Protein AF-A0A9P6WM61-F1 (afdb_monomer_lite)

Secondary structure (DSSP, 8-state):
--SS---HHHHHHTT--SEEEEEEETTT--EEEESSSS--HHHHHHH-SS--SSSPPPP--GGGEEEEEEEE-SSHHHHHHHHHHHHHHHHIIIIITHHHHHHTSPB-TTSSB--BTTB-THHHHHHHHHHHHHHHHTT--TT-EEEESSGGGG--GGGS-TT-EEEEPPP--TTTHHHHHHHHHHHHHHHHHHHHHHHHHHHHHHHHHHHHHHHHHHHH--S-HHHHHHHHHHHHHHH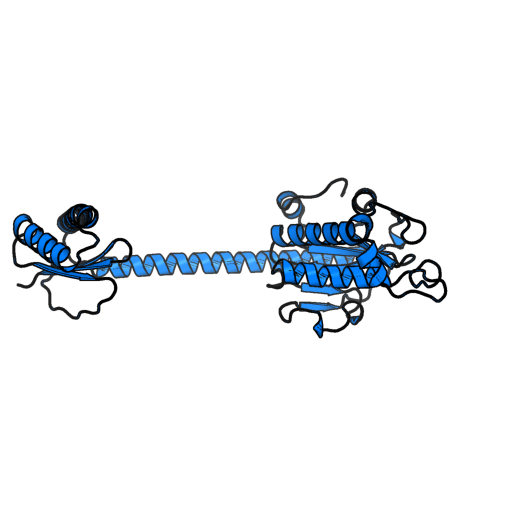HHHTT-HHHHHHHHHHHHHHHH-S-EEEEEESS--------TT-EEEEEETTEEEEEEE--

Organism: NCBI:txid460514

pLDDT: mean 89.59, std 8.78, range [50.09, 98.0]

Foldseek 3Di:
DPPDDDAQVRCVVVLFFLKKWWKAQQQQRAIFIDSDLADDPNRLVLQPPDADPLRHSDDSDRLRIDTFKMKGFLGNVLSVQLSVQLSVLSCCCRPVVVVVNLVPADADPVSHHDDDNNYHNSNLLSSLLSNQVSCVVSVRLAVMEMEGCAPPSNPDPVSHDPSYHYHYQDDDDSVCRVVSVVVVRVVSSVSNVVSVVVVVVVVVVVVVVVVVVVVVLVVQQQADPVVVVVLVVLLVVLCVVPVPPQVVSQVSSQVVCCVPVNAGKGKDKDLDDDDDDDADGNFWHWDDDDSMIITIGGDD

Radius of gyration: 32.15 Å; chains: 1; bounding box: 59×38×89 Å

Sequence (300 aa):
MATKFRNSFWLKTNDFAPQVFLFRNIETGQVIYSQTPHVTKYQINQQFFRPNKENKKPHPRHDIWRPLAIAQFENYQKAIQAYHGLVELRFMRQVSKKEESQSLRKLNDYNRIWCSGQYRPTYTMESTADLSTVIDELNLSDKCKIYWDGLWWRGDSKHWNENIEHIDLERFGRREKFVILDEIREKGLLDFKESNSESDSLQQQQQQQQQQQQQQQQQQQSVSEADQAKIFEITKSLYETMKNKQTDLALALKGKLDEELGGPWHVIVGKSFSSSVSHEKHGFIYFYIDNFAFLFFRTA

InterPro domains:
  IPR001372 Dynein light chain, type 1/2 [PF01221] (220-299)
  IPR001372 Dynein light chain, type 1/2 [SM01375] (211-299)
  IPR024629 Large ribosomal subunit protein mL67 [PF12829] (17-99)
  IPR024629 Large ribosomal subunit protein mL67 [PTHR28184] (11-139)
  IPR037177 Dynein light chain superfamily [G3DSA:3.30.740.10] (204-300)
  IPR037177 Dynein light chain superfamily [SSF54648] (221-299)

Structure (mmCIF, N/CA/C/O backbone):
data_AF-A0A9P6WM61-F1
#
_entry.id   AF-A0A9P6WM61-F1
#
loop_
_atom_site.group_PDB
_atom_site.id
_atom_site.type_symbol
_atom_site.label_atom_id
_atom_site.label_alt_id
_atom_site.label_comp_id
_atom_site.label_asym_id
_atom_site.label_entity_id
_atom_site.label_seq_id
_atom_site.pdbx_PDB_ins_code
_atom_site.Cartn_x
_atom_site.Cartn_y
_atom_site.Cartn_z
_atom_site.occupancy
_atom_site.B_iso_or_equiv
_atom_site.auth_seq_id
_atom_site.auth_comp_id
_atom_site.auth_asym_id
_atom_site.auth_atom_id
_atom_site.pdbx_PDB_model_num
ATOM 1 N N . MET A 1 1 ? -10.899 8.351 -16.387 1.00 50.09 1 MET A N 1
ATOM 2 C CA . MET A 1 1 ? -11.397 8.977 -15.139 1.00 50.09 1 MET A CA 1
ATOM 3 C C . MET A 1 1 ? -10.317 9.425 -14.139 1.00 50.09 1 MET A C 1
ATOM 5 O O . MET A 1 1 ? -10.631 10.297 -13.342 1.00 50.09 1 MET A O 1
ATOM 9 N N . ALA A 1 2 ? -9.056 8.965 -14.145 1.00 58.41 2 ALA A N 1
ATOM 10 C CA . ALA A 1 2 ? -8.036 9.504 -13.220 1.00 58.41 2 ALA A CA 1
ATOM 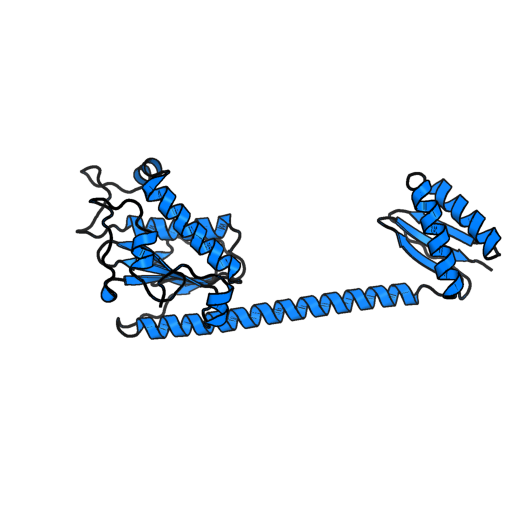11 C C . ALA A 1 2 ? -7.208 10.648 -13.850 1.00 58.41 2 ALA A C 1
ATOM 13 O O . ALA A 1 2 ? -6.150 10.417 -14.436 1.00 58.41 2 ALA A O 1
ATOM 14 N N . THR A 1 3 ? -7.727 11.878 -13.762 1.00 78.12 3 THR A N 1
ATOM 15 C CA . THR A 1 3 ? -7.057 13.128 -14.190 1.00 78.12 3 THR A CA 1
ATOM 16 C C . THR A 1 3 ? -6.304 13.830 -13.059 1.00 78.12 3 THR A C 1
ATOM 18 O O . THR A 1 3 ? -5.546 14.757 -13.320 1.00 78.12 3 THR A O 1
ATOM 21 N N . LYS A 1 4 ? -6.523 13.395 -11.814 1.00 88.38 4 LYS A N 1
ATOM 22 C CA . LYS A 1 4 ? -5.920 13.929 -10.593 1.00 88.38 4 LYS A CA 1
ATOM 23 C C . LYS A 1 4 ? -5.815 12.841 -9.525 1.00 88.38 4 LYS A C 1
ATOM 25 O O . LYS A 1 4 ? -6.499 11.818 -9.625 1.00 88.38 4 LYS A O 1
ATOM 30 N N . PHE A 1 5 ? -4.996 13.097 -8.510 1.00 92.62 5 PHE A N 1
ATOM 31 C CA . PHE A 1 5 ? -4.966 12.328 -7.268 1.00 92.62 5 PHE A CA 1
ATOM 32 C C . PHE A 1 5 ? -6.354 12.267 -6.601 1.00 92.62 5 PHE A C 1
ATOM 34 O O . PHE A 1 5 ? -7.130 13.228 -6.676 1.00 92.62 5 PHE A O 1
ATOM 41 N N . ARG A 1 6 ? -6.680 11.131 -5.974 1.00 92.69 6 ARG A N 1
ATOM 42 C CA . ARG A 1 6 ? -7.977 10.874 -5.334 1.00 92.69 6 ARG A CA 1
ATOM 43 C C . ARG A 1 6 ? -7.811 10.740 -3.823 1.00 92.69 6 ARG A C 1
ATOM 45 O O . ARG A 1 6 ? -6.958 9.994 -3.357 1.00 92.69 6 ARG A O 1
ATOM 52 N N . ASN A 1 7 ? -8.634 11.468 -3.071 1.00 94.62 7 ASN A N 1
ATOM 53 C CA . ASN A 1 7 ? -8.680 11.354 -1.615 1.00 94.62 7 ASN A CA 1
ATOM 54 C C . ASN A 1 7 ? -9.527 10.142 -1.181 1.00 94.62 7 ASN A C 1
ATOM 56 O O . ASN A 1 7 ? -10.222 9.529 -1.995 1.00 94.62 7 ASN A O 1
ATOM 60 N N . SER A 1 8 ? -9.483 9.820 0.114 1.00 95.00 8 SER A N 1
ATOM 61 C CA . SER A 1 8 ? -10.205 8.682 0.703 1.00 95.00 8 SER A CA 1
ATOM 62 C C . SER A 1 8 ? -11.711 8.782 0.476 1.00 95.00 8 SER A C 1
ATOM 64 O O . SER A 1 8 ? -12.344 7.810 0.072 1.00 95.00 8 SER A O 1
ATOM 66 N N . PHE A 1 9 ? -12.271 9.979 0.660 1.00 94.94 9 PHE A N 1
ATOM 67 C CA . PHE A 1 9 ? -13.691 10.243 0.452 1.00 94.94 9 PHE A CA 1
ATOM 68 C C . PHE A 1 9 ? -14.138 9.931 -0.981 1.00 94.94 9 PHE A C 1
ATOM 70 O O . PHE A 1 9 ? -15.149 9.262 -1.188 1.00 94.94 9 PHE A O 1
ATOM 77 N N . TRP A 1 10 ? -13.371 10.373 -1.981 1.00 94.94 10 TRP A N 1
ATOM 78 C CA . TRP A 1 10 ? -13.694 10.127 -3.382 1.00 94.94 10 TRP A CA 1
ATOM 79 C C . TRP A 1 10 ? -13.625 8.637 -3.716 1.00 94.94 10 TRP A C 1
ATOM 81 O O . TRP A 1 10 ? -14.516 8.144 -4.400 1.00 94.94 10 TRP A O 1
ATOM 91 N N . LEU A 1 11 ? -12.611 7.918 -3.220 1.00 94.44 11 LEU A N 1
ATOM 92 C CA . LEU A 1 11 ? -12.489 6.470 -3.434 1.00 94.44 11 LEU A CA 1
ATOM 93 C C . LEU A 1 11 ? -13.694 5.721 -2.859 1.00 94.44 11 LEU A C 1
ATOM 95 O O . LEU A 1 11 ? -14.313 4.940 -3.575 1.00 94.44 11 LEU A O 1
ATOM 99 N N . LYS A 1 12 ? -14.088 6.059 -1.625 1.00 93.81 12 LYS A N 1
ATOM 100 C CA . LYS A 1 12 ? -15.264 5.486 -0.961 1.00 93.81 12 LYS A CA 1
ATOM 101 C C . LYS A 1 12 ? -16.569 5.798 -1.700 1.00 93.81 12 LYS A C 1
ATOM 103 O O . LYS A 1 12 ? -17.418 4.932 -1.824 1.00 93.81 12 LYS A O 1
ATOM 108 N N . THR A 1 13 ? -16.723 7.022 -2.206 1.00 95.12 13 THR A N 1
ATOM 109 C CA . THR A 1 13 ? -17.941 7.454 -2.923 1.00 95.12 13 THR A CA 1
ATOM 110 C C . THR A 1 13 ? -18.097 6.773 -4.287 1.00 95.12 13 THR A C 1
ATOM 112 O O . THR A 1 13 ? -19.202 6.695 -4.806 1.00 95.12 13 THR A O 1
ATOM 115 N N . ASN A 1 14 ? -16.996 6.321 -4.894 1.00 94.31 14 ASN A N 1
ATOM 116 C CA . ASN A 1 14 ? -16.994 5.694 -6.220 1.00 94.31 14 ASN A CA 1
ATOM 117 C C . ASN A 1 14 ? -16.796 4.169 -6.142 1.00 94.31 14 ASN A C 1
ATOM 119 O O . ASN A 1 14 ? -16.320 3.583 -7.110 1.00 94.31 14 ASN A O 1
ATOM 123 N N . ASP A 1 15 ? -17.098 3.547 -4.996 1.00 93.56 15 ASP A N 1
ATOM 124 C CA . ASP A 1 15 ? -17.034 2.093 -4.796 1.00 93.56 15 ASP A CA 1
ATOM 125 C C . ASP A 1 15 ? -15.686 1.458 -5.189 1.00 93.56 15 ASP A C 1
ATOM 127 O O . ASP A 1 15 ? -15.618 0.355 -5.738 1.00 93.56 15 ASP A O 1
ATOM 131 N N . PHE A 1 16 ? -14.577 2.145 -4.909 1.00 95.00 16 PHE A N 1
ATOM 132 C CA . PHE A 1 16 ? -13.253 1.527 -4.964 1.00 95.00 16 PHE A CA 1
ATOM 133 C C . PHE A 1 16 ? -12.923 0.911 -3.614 1.00 95.00 16 PHE A C 1
ATOM 135 O O . PHE A 1 16 ? -13.179 1.535 -2.599 1.00 95.00 16 PHE A O 1
ATOM 142 N N . ALA A 1 17 ? -12.307 -0.269 -3.590 1.00 96.00 17 ALA A N 1
ATOM 143 C CA . ALA A 1 17 ? -11.768 -0.847 -2.362 1.00 96.00 17 ALA A CA 1
ATOM 144 C C . ALA A 1 17 ? -10.517 -0.079 -1.872 1.00 96.00 17 ALA A C 1
ATOM 146 O O . ALA A 1 17 ? -9.864 0.601 -2.676 1.00 96.00 17 ALA A O 1
ATOM 147 N N . PRO A 1 18 ? -10.137 -0.189 -0.581 1.00 96.38 18 PRO A N 1
ATOM 148 C CA . PRO A 1 18 ? -8.887 0.357 -0.038 1.00 96.38 18 PRO A CA 1
ATOM 149 C C . PRO A 1 18 ? -7.656 -0.404 -0.572 1.00 96.38 18 PRO A C 1
ATOM 151 O O . PRO A 1 18 ? -6.995 -1.158 0.138 1.00 96.38 18 PRO A O 1
ATOM 154 N N . GLN A 1 19 ? -7.354 -0.216 -1.857 1.00 96.50 19 GLN A N 1
ATOM 155 C CA . GLN A 1 19 ? -6.331 -0.952 -2.596 1.00 96.50 19 GLN A CA 1
ATOM 156 C C . GLN A 1 19 ? -5.360 -0.013 -3.322 1.00 96.50 19 GLN A C 1
ATOM 158 O O . GLN A 1 19 ? -5.715 1.090 -3.750 1.00 96.50 19 GLN A O 1
ATOM 163 N N . VAL A 1 20 ? -4.129 -0.485 -3.512 1.00 97.44 20 VAL A N 1
ATOM 164 C CA . VAL A 1 20 ? -3.108 0.141 -4.355 1.00 97.44 20 VAL A CA 1
ATOM 165 C C . VAL A 1 20 ? -2.681 -0.846 -5.434 1.00 97.44 20 VAL A C 1
ATOM 167 O O . VAL A 1 20 ? -2.304 -1.983 -5.158 1.00 97.44 20 VAL A O 1
ATOM 170 N N . PHE A 1 21 ? -2.719 -0.393 -6.682 1.00 97.31 21 PHE A N 1
ATOM 171 C CA . PHE A 1 21 ? -2.388 -1.192 -7.854 1.00 97.31 21 PHE A CA 1
ATOM 172 C C . PHE A 1 21 ? -0.957 -0.903 -8.305 1.00 97.31 21 PHE A C 1
ATOM 174 O O . PHE A 1 21 ? -0.586 0.251 -8.540 1.00 97.31 21 PHE A O 1
ATOM 181 N N . LEU A 1 22 ? -0.170 -1.957 -8.495 1.00 97.88 22 LEU A N 1
ATOM 182 C CA . LEU A 1 22 ? 1.144 -1.911 -9.120 1.00 97.88 22 LEU A CA 1
ATOM 183 C C . LEU A 1 22 ? 0.999 -2.471 -10.533 1.00 97.88 22 LEU A C 1
ATOM 185 O O . LEU A 1 22 ? 0.619 -3.625 -10.710 1.00 97.88 22 LEU A O 1
ATOM 189 N N . PHE A 1 23 ? 1.317 -1.678 -11.553 1.00 96.88 23 PHE A N 1
ATOM 190 C CA . PHE A 1 23 ? 1.300 -2.124 -12.945 1.00 96.88 23 PHE A CA 1
ATOM 191 C C . PHE A 1 23 ? 2.716 -2.192 -13.502 1.00 96.88 23 PHE A C 1
ATOM 193 O O . PHE A 1 23 ? 3.423 -1.188 -13.513 1.00 96.88 23 PHE A O 1
ATOM 200 N N . ARG A 1 24 ? 3.116 -3.349 -14.024 1.00 96.31 24 ARG A N 1
ATOM 201 C CA . ARG A 1 24 ? 4.377 -3.524 -14.749 1.00 96.31 24 ARG A CA 1
ATOM 202 C C . ARG A 1 24 ? 4.203 -3.266 -16.239 1.00 96.31 24 ARG A C 1
ATOM 204 O O . ARG A 1 24 ? 3.205 -3.655 -16.849 1.00 96.31 24 ARG A O 1
ATOM 211 N N . ASN A 1 25 ? 5.207 -2.636 -16.823 1.00 96.62 25 ASN A N 1
ATOM 212 C CA . ASN A 1 25 ? 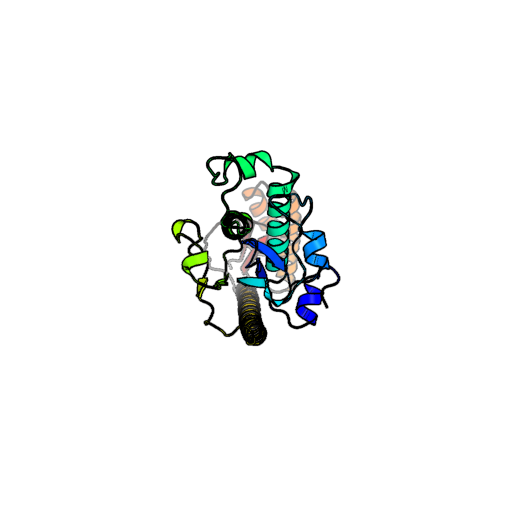5.375 -2.488 -18.253 1.00 96.62 25 ASN A CA 1
ATOM 213 C C . ASN A 1 25 ? 6.087 -3.734 -18.787 1.00 96.62 25 ASN A C 1
ATOM 215 O O . ASN A 1 25 ? 7.224 -4.012 -18.408 1.00 96.62 25 ASN A O 1
ATOM 219 N N . ILE A 1 26 ? 5.429 -4.486 -19.663 1.00 94.06 26 ILE A N 1
ATOM 220 C CA . ILE A 1 26 ? 5.971 -5.749 -20.180 1.00 94.06 26 ILE A CA 1
ATOM 221 C C . ILE A 1 26 ? 7.143 -5.554 -21.154 1.00 94.06 26 ILE A C 1
ATOM 223 O O . ILE A 1 26 ? 7.921 -6.482 -21.338 1.00 94.06 26 ILE A O 1
ATOM 227 N N . GLU A 1 27 ? 7.289 -4.374 -21.764 1.00 95.25 27 GLU A N 1
ATOM 228 C CA . GLU A 1 27 ? 8.371 -4.080 -22.714 1.00 95.25 27 GLU A CA 1
ATOM 229 C C . GLU A 1 27 ? 9.634 -3.587 -21.998 1.00 95.25 27 GLU A C 1
ATOM 231 O O . GLU A 1 27 ? 10.743 -4.002 -22.330 1.00 95.25 27 GLU A O 1
ATOM 236 N N . THR A 1 28 ? 9.479 -2.705 -21.005 1.00 95.75 28 THR A N 1
ATOM 237 C CA . THR A 1 28 ? 10.609 -2.041 -20.331 1.00 95.75 28 THR A CA 1
ATOM 238 C C . THR A 1 28 ? 10.903 -2.575 -18.930 1.00 95.75 28 THR A C 1
ATOM 240 O O . THR A 1 28 ? 11.981 -2.316 -18.397 1.00 95.75 28 THR A O 1
ATOM 243 N N . GLY A 1 29 ? 9.975 -3.307 -18.309 1.00 95.94 29 GLY A N 1
ATOM 244 C CA . GLY A 1 29 ? 10.074 -3.777 -16.919 1.00 95.94 29 GLY A CA 1
ATOM 245 C C . GLY A 1 29 ? 9.785 -2.704 -15.864 1.00 95.94 29 GLY A C 1
ATOM 246 O O . GLY A 1 29 ? 9.835 -2.981 -14.667 1.00 95.94 29 GLY A O 1
ATOM 247 N N . GLN A 1 30 ? 9.470 -1.475 -16.285 1.00 96.81 30 GLN A N 1
ATOM 248 C CA . GLN A 1 30 ? 9.132 -0.369 -15.389 1.00 96.81 30 GLN A CA 1
ATOM 249 C C . GLN A 1 30 ? 7.800 -0.615 -14.687 1.00 96.81 30 GLN A C 1
ATOM 251 O O . GLN A 1 30 ? 6.850 -1.074 -15.311 1.00 96.81 30 GLN A O 1
ATOM 256 N N . VAL A 1 31 ? 7.689 -0.229 -13.420 1.00 97.56 31 VAL A N 1
ATOM 257 C CA . VAL A 1 31 ? 6.422 -0.305 -12.677 1.00 97.56 31 VAL A CA 1
ATOM 258 C C . VAL A 1 31 ? 5.796 1.083 -12.568 1.00 97.56 31 VAL A C 1
ATOM 260 O O . VAL A 1 31 ? 6.521 2.079 -12.599 1.00 97.56 31 VAL A O 1
ATOM 263 N N . ILE A 1 32 ? 4.477 1.169 -12.433 1.00 97.12 32 ILE A N 1
ATOM 264 C CA . ILE A 1 32 ? 3.735 2.378 -12.076 1.00 97.12 32 ILE A CA 1
ATOM 265 C C . ILE A 1 32 ? 2.720 2.064 -10.974 1.00 97.12 32 ILE A C 1
ATOM 267 O O . ILE A 1 32 ? 2.108 0.998 -10.973 1.00 97.12 32 ILE A O 1
ATOM 271 N N . TYR A 1 33 ? 2.544 3.004 -10.052 1.00 97.69 33 TYR A N 1
ATOM 272 C CA . TYR A 1 33 ? 1.612 2.899 -8.932 1.00 97.69 33 TYR A CA 1
ATOM 273 C C . TYR A 1 33 ? 0.291 3.589 -9.272 1.00 97.69 33 TYR A C 1
ATOM 275 O O . TYR A 1 33 ? 0.276 4.633 -9.926 1.00 97.69 33 TYR A O 1
ATOM 283 N N . SER A 1 34 ? -0.842 3.045 -8.850 1.00 95.81 34 SER A N 1
ATOM 284 C CA . SER A 1 34 ? -2.152 3.619 -9.151 1.00 95.81 34 SER A CA 1
ATOM 285 C C . SER A 1 34 ? -3.145 3.361 -8.025 1.00 95.81 34 SER A C 1
ATOM 287 O O . SER A 1 34 ? -3.147 2.297 -7.424 1.00 95.81 34 SER A O 1
ATOM 289 N N . GLN A 1 35 ? -4.032 4.326 -7.782 1.00 94.94 35 GLN A N 1
ATOM 290 C CA . GLN A 1 35 ? -5.177 4.180 -6.870 1.00 94.94 35 GLN A CA 1
ATOM 291 C C . GLN A 1 35 ? -6.396 3.533 -7.557 1.00 94.94 35 GLN A C 1
ATOM 293 O O . GLN A 1 35 ? -7.412 3.283 -6.926 1.00 94.94 35 GLN A O 1
ATOM 298 N N . THR A 1 36 ? -6.337 3.334 -8.876 1.00 92.94 36 THR A N 1
ATOM 299 C CA . THR A 1 36 ? -7.451 2.831 -9.698 1.00 92.94 36 THR A CA 1
ATOM 300 C C . THR A 1 36 ? -6.968 1.689 -10.596 1.00 92.94 36 THR A C 1
ATOM 302 O O . THR A 1 36 ? -5.783 1.674 -10.945 1.00 92.94 36 THR A O 1
ATOM 305 N N . PRO A 1 37 ? -7.849 0.800 -11.088 1.00 92.62 37 PRO A N 1
ATOM 306 C CA . PRO A 1 37 ? -7.452 -0.360 -11.901 1.00 92.62 37 PRO A CA 1
ATOM 307 C C . PRO A 1 37 ? -6.951 -0.012 -13.321 1.00 92.62 37 PRO A C 1
ATOM 309 O O . PRO A 1 37 ? -6.792 -0.883 -14.176 1.00 92.62 37 PRO A O 1
ATOM 312 N N . HIS A 1 38 ? -6.678 1.265 -13.596 1.00 90.56 38 HIS A N 1
ATOM 313 C CA . HIS A 1 38 ? -6.243 1.773 -14.890 1.00 90.56 38 HIS A CA 1
ATOM 314 C C . HIS A 1 38 ? -4.974 2.609 -14.749 1.00 90.56 38 HIS A C 1
ATOM 316 O O . HIS A 1 38 ? -4.815 3.357 -13.784 1.00 90.56 38 HIS A O 1
ATOM 322 N N . VAL A 1 39 ? -4.118 2.537 -15.769 1.00 92.50 39 VAL A N 1
ATOM 323 C CA . VAL A 1 39 ? -2.948 3.408 -15.917 1.00 92.50 39 VAL A CA 1
ATOM 324 C C . VAL A 1 39 ? -3.334 4.613 -16.766 1.00 92.50 39 VAL A C 1
ATOM 326 O O . VAL A 1 39 ? -3.836 4.458 -17.880 1.00 92.50 39 VAL A O 1
ATOM 329 N N . THR A 1 40 ? -3.089 5.825 -16.269 1.00 92.69 40 THR A N 1
ATOM 330 C CA . THR A 1 40 ? -3.370 7.064 -17.006 1.00 92.69 40 THR A CA 1
ATOM 331 C C . THR A 1 40 ? -2.110 7.855 -17.335 1.00 92.69 40 THR A C 1
ATOM 333 O O . THR A 1 40 ? -1.083 7.780 -16.660 1.00 92.69 40 THR A O 1
ATOM 336 N N . LYS A 1 41 ? -2.198 8.696 -18.375 1.00 93.31 41 LYS A N 1
ATOM 337 C CA . LYS A 1 41 ? -1.118 9.626 -18.748 1.00 93.31 41 LYS A CA 1
ATOM 338 C C . LYS A 1 41 ? -0.754 10.578 -17.602 1.00 93.31 41 LYS A C 1
ATOM 340 O O . LYS A 1 41 ? 0.414 10.927 -17.457 1.00 93.31 41 LYS A O 1
ATOM 345 N N . TYR A 1 42 ? -1.736 10.968 -16.784 1.00 93.19 42 TYR A N 1
ATOM 346 C CA . TYR A 1 42 ? -1.509 11.781 -15.589 1.00 93.19 42 TYR A CA 1
ATOM 347 C C . TYR A 1 42 ? -0.538 11.086 -14.628 1.00 93.19 42 TYR A C 1
ATOM 349 O O . TYR A 1 42 ? 0.478 11.673 -14.270 1.00 93.19 42 TYR A O 1
ATOM 357 N N . GLN A 1 43 ? -0.777 9.816 -14.296 1.00 93.88 43 GLN A N 1
ATOM 358 C CA . GLN A 1 43 ? 0.085 9.054 -13.386 1.00 93.88 43 GLN A CA 1
ATOM 359 C C . GLN A 1 43 ? 1.505 8.905 -13.933 1.00 93.88 43 GLN A C 1
ATOM 361 O O . GLN A 1 43 ? 2.470 9.115 -13.203 1.00 93.88 43 GLN A O 1
ATOM 366 N N . ILE A 1 44 ? 1.640 8.625 -15.236 1.00 94.50 44 ILE A N 1
ATOM 367 C CA . ILE A 1 44 ? 2.953 8.542 -15.892 1.00 94.50 44 ILE A CA 1
ATOM 368 C C . ILE A 1 44 ? 3.693 9.879 -15.772 1.00 94.50 44 ILE A C 1
ATOM 370 O O . ILE A 1 44 ? 4.883 9.912 -15.472 1.00 94.50 44 ILE A O 1
ATOM 374 N N . ASN A 1 45 ? 3.004 11.000 -15.978 1.00 93.94 45 ASN A N 1
ATOM 375 C CA . ASN A 1 45 ? 3.619 12.316 -15.834 1.00 93.94 45 ASN A CA 1
ATOM 376 C C . ASN A 1 45 ? 4.027 12.626 -14.386 1.00 93.94 45 ASN A C 1
ATOM 378 O O . ASN A 1 45 ? 5.016 13.321 -14.197 1.00 93.94 45 ASN A O 1
ATOM 382 N N . GLN A 1 46 ? 3.283 12.132 -13.395 1.00 93.62 46 GLN A N 1
ATOM 383 C CA . GLN A 1 46 ? 3.545 12.396 -11.977 1.00 93.62 46 GLN A CA 1
ATOM 384 C C . GLN A 1 46 ? 4.653 11.520 -11.381 1.00 93.62 46 GLN A C 1
ATOM 386 O O . GLN A 1 46 ? 5.295 11.943 -10.433 1.00 93.62 46 GLN A O 1
ATOM 391 N N . GLN A 1 47 ? 4.879 10.311 -11.904 1.00 95.31 47 GLN A N 1
ATOM 392 C CA . GLN A 1 47 ? 5.813 9.343 -11.305 1.00 95.31 47 GLN A CA 1
ATOM 393 C C . GLN A 1 47 ? 7.152 9.216 -12.039 1.00 95.31 47 GLN A C 1
ATOM 395 O O . GLN A 1 47 ? 8.127 8.721 -11.475 1.00 95.31 47 GLN A O 1
ATOM 400 N N . PHE A 1 48 ? 7.229 9.626 -13.305 1.00 95.06 48 PHE A N 1
ATOM 401 C CA . PHE A 1 48 ? 8.478 9.605 -14.071 1.00 95.06 48 PHE A CA 1
ATOM 402 C C . PHE A 1 48 ? 9.120 10.993 -14.044 1.00 95.06 48 PHE A C 1
ATOM 404 O O . PHE A 1 48 ? 9.061 11.732 -15.027 1.00 95.06 48 PHE A O 1
ATOM 411 N N . PHE A 1 49 ? 9.716 11.331 -12.895 1.00 93.00 49 PHE A N 1
ATOM 412 C CA . PHE A 1 49 ? 10.247 12.661 -12.580 1.00 93.00 49 PHE A CA 1
ATOM 413 C C . PHE A 1 49 ? 11.432 13.058 -13.463 1.00 93.00 49 PHE A C 1
ATOM 415 O O . PHE A 1 49 ? 11.491 14.179 -13.964 1.00 93.00 49 PHE A O 1
ATOM 422 N N . ARG A 1 50 ? 12.385 12.138 -13.666 1.00 94.19 50 ARG A N 1
ATOM 423 C CA . ARG A 1 50 ? 13.629 12.406 -14.404 1.00 94.19 50 ARG A CA 1
ATOM 424 C C . ARG A 1 50 ? 13.941 11.281 -15.399 1.00 94.19 50 ARG A C 1
ATOM 426 O O . ARG A 1 50 ? 14.850 10.483 -15.157 1.00 94.19 50 ARG A O 1
ATOM 433 N N . PRO A 1 51 ? 13.185 11.178 -16.509 1.00 94.50 51 PRO A N 1
ATOM 434 C CA . PRO A 1 51 ? 13.416 10.143 -17.506 1.00 94.50 51 PRO A CA 1
ATOM 435 C C . PRO A 1 51 ? 14.771 10.338 -18.194 1.00 94.50 51 PRO A C 1
ATOM 437 O O . PRO A 1 51 ? 15.211 11.460 -18.443 1.00 94.50 51 PRO A O 1
ATOM 440 N N . ASN A 1 52 ? 15.437 9.235 -18.518 1.00 93.75 52 ASN A N 1
ATOM 441 C CA . ASN A 1 52 ? 16.722 9.231 -19.216 1.00 93.75 52 ASN A CA 1
ATOM 442 C C . ASN A 1 52 ? 16.763 8.097 -20.258 1.00 93.75 52 ASN A C 1
ATOM 444 O O . ASN A 1 52 ? 15.749 7.452 -20.523 1.00 93.75 52 ASN A O 1
ATOM 448 N N . LYS A 1 53 ? 17.919 7.855 -20.890 1.00 90.44 53 LYS A N 1
ATOM 449 C CA . LYS A 1 53 ? 18.045 6.812 -21.925 1.00 90.44 53 LYS A CA 1
ATOM 450 C C . LYS A 1 53 ? 17.784 5.394 -21.398 1.00 90.44 53 LYS A C 1
ATOM 452 O O . LYS A 1 53 ? 17.293 4.564 -22.161 1.00 90.44 53 LYS A O 1
ATOM 457 N N . GLU A 1 54 ? 18.109 5.121 -20.136 1.00 91.00 54 GLU A N 1
ATOM 458 C CA . GLU A 1 54 ? 17.926 3.811 -19.500 1.00 91.00 54 GLU A CA 1
ATOM 459 C C . GLU A 1 54 ? 16.519 3.646 -18.916 1.00 91.00 54 GLU A C 1
ATOM 461 O O . GLU A 1 54 ? 15.898 2.607 -19.119 1.00 91.00 54 GLU A O 1
ATOM 466 N N . ASN A 1 55 ? 16.009 4.694 -18.265 1.00 94.31 55 ASN A N 1
ATOM 467 C CA . ASN A 1 55 ? 14.682 4.803 -17.667 1.00 94.31 55 ASN A CA 1
ATOM 468 C C . ASN A 1 55 ? 13.836 5.802 -18.473 1.00 94.31 55 ASN A C 1
ATOM 470 O O . ASN A 1 55 ? 13.617 6.943 -18.052 1.00 94.31 55 ASN A O 1
ATOM 474 N N . LYS A 1 56 ? 13.422 5.407 -19.680 1.00 94.06 56 LYS A N 1
ATOM 475 C CA . LYS A 1 56 ? 12.649 6.276 -20.582 1.00 94.06 56 LYS A CA 1
ATOM 476 C C . LYS A 1 56 ? 11.251 6.525 -20.028 1.00 94.06 56 LYS A C 1
ATOM 478 O O . LYS A 1 56 ? 10.701 5.694 -19.318 1.00 94.06 56 LYS A O 1
ATOM 483 N N . LYS A 1 57 ? 10.630 7.642 -20.398 1.00 95.62 57 LYS A N 1
ATOM 484 C CA . LYS A 1 57 ? 9.217 7.854 -20.077 1.00 95.62 57 LYS A CA 1
ATOM 485 C C . LYS A 1 57 ? 8.362 6.837 -20.851 1.00 95.62 57 LYS A C 1
ATOM 487 O O . LYS A 1 57 ? 8.454 6.824 -22.081 1.00 95.62 57 LYS A O 1
ATOM 492 N N . PRO A 1 58 ? 7.560 5.994 -20.181 1.00 95.00 58 PRO A N 1
ATOM 493 C CA . PRO A 1 58 ? 6.817 4.943 -20.861 1.00 95.00 58 PRO A CA 1
ATOM 494 C C . PRO A 1 58 ? 5.611 5.491 -21.624 1.00 95.00 58 PRO A C 1
ATOM 496 O O . PRO A 1 58 ? 5.066 6.553 -21.309 1.00 95.00 58 PRO A O 1
ATOM 499 N N . HIS A 1 59 ? 5.159 4.720 -22.611 1.00 93.00 59 HIS A N 1
ATOM 500 C CA . HIS A 1 59 ? 3.956 5.039 -23.366 1.00 93.00 59 HIS A CA 1
ATOM 501 C C . HIS A 1 59 ? 2.686 4.724 -22.541 1.00 93.00 59 HIS A C 1
ATOM 503 O O . HIS A 1 59 ? 2.631 3.697 -21.860 1.00 93.00 59 HIS A O 1
ATOM 509 N N . PRO A 1 60 ? 1.611 5.531 -22.625 1.00 91.19 60 PRO A N 1
ATOM 510 C CA . PRO A 1 60 ? 0.328 5.257 -21.957 1.00 91.19 60 PRO A CA 1
ATOM 511 C C . PRO A 1 60 ? -0.495 4.124 -22.605 1.00 91.19 60 PRO A C 1
ATOM 513 O O . PRO A 1 60 ? -1.705 4.049 -22.419 1.00 91.19 60 PRO A O 1
ATOM 516 N N . ARG A 1 61 ? 0.128 3.273 -23.424 1.00 91.19 61 ARG A N 1
ATOM 517 C CA . ARG A 1 61 ? -0.554 2.227 -24.195 1.00 91.19 61 ARG A CA 1
ATOM 518 C C . ARG A 1 61 ? -1.086 1.148 -23.253 1.00 91.19 61 ARG A C 1
ATOM 520 O O . ARG A 1 61 ? -0.332 0.650 -22.436 1.00 91.19 61 ARG A O 1
ATOM 527 N N . HIS A 1 62 ? -2.367 0.803 -23.327 1.00 87.44 62 HIS A N 1
ATOM 528 C CA . HIS A 1 62 ? -2.996 -0.068 -22.324 1.00 87.44 62 HIS A CA 1
ATOM 529 C C . HIS A 1 62 ? -2.507 -1.525 -22.385 1.00 87.44 62 HIS A C 1
ATOM 531 O O . HIS A 1 62 ? -2.478 -2.204 -21.363 1.00 87.44 62 HIS A O 1
ATOM 537 N N . ASP A 1 63 ? -2.112 -1.996 -23.568 1.00 89.50 63 ASP A N 1
ATOM 538 C CA . ASP A 1 63 ? -1.734 -3.380 -23.860 1.00 89.50 63 ASP A CA 1
ATOM 539 C C . ASP A 1 63 ? -0.392 -3.791 -23.240 1.00 89.50 63 ASP A C 1
ATOM 541 O O . ASP A 1 63 ? -0.191 -4.963 -22.914 1.00 89.50 63 ASP A O 1
ATOM 545 N N . ILE A 1 64 ? 0.500 -2.820 -23.028 1.00 92.81 64 ILE A N 1
ATOM 546 C CA . ILE A 1 64 ? 1.826 -3.041 -22.439 1.00 92.81 64 ILE A CA 1
ATOM 547 C C . ILE A 1 64 ? 1.816 -3.002 -20.904 1.00 92.81 64 ILE A C 1
ATOM 549 O O . ILE A 1 64 ? 2.801 -3.389 -20.277 1.00 92.81 64 ILE A O 1
ATOM 553 N N . TRP A 1 65 ? 0.717 -2.557 -20.284 1.00 94.00 65 TRP A N 1
ATOM 554 C CA . TRP A 1 65 ? 0.584 -2.477 -18.828 1.00 94.00 65 TRP A CA 1
ATOM 555 C C . TRP A 1 65 ? -0.194 -3.670 -18.277 1.00 94.00 65 TRP A C 1
ATOM 557 O O . TRP A 1 65 ? -1.400 -3.815 -18.500 1.00 94.00 65 TRP A O 1
ATOM 567 N N . ARG A 1 66 ? 0.471 -4.494 -17.470 1.00 92.94 66 ARG A N 1
ATOM 568 C CA . ARG A 1 66 ? -0.136 -5.622 -16.749 1.00 92.94 66 ARG A CA 1
ATOM 569 C C . ARG A 1 66 ? -0.098 -5.389 -15.243 1.00 92.94 66 ARG A C 1
ATOM 571 O O . ARG A 1 66 ? 0.814 -4.703 -14.789 1.00 92.94 66 ARG A O 1
ATOM 578 N N . PRO A 1 67 ? -1.086 -5.880 -14.476 1.00 94.38 67 PRO A N 1
ATOM 579 C CA . PRO A 1 67 ? -0.977 -5.827 -13.026 1.00 94.38 67 PRO A CA 1
ATOM 580 C C . PRO A 1 67 ? 0.234 -6.676 -12.621 1.00 94.38 67 PRO A C 1
ATOM 582 O O . PRO A 1 67 ? 0.483 -7.722 -13.208 1.00 94.38 67 PRO A O 1
ATOM 585 N N . LEU A 1 68 ? 1.047 -6.156 -11.712 1.00 96.12 68 LEU A N 1
ATOM 586 C CA . LEU A 1 68 ? 2.137 -6.872 -11.053 1.00 96.12 68 LEU A CA 1
ATOM 587 C C . LEU A 1 68 ? 1.644 -7.380 -9.703 1.00 96.12 68 LEU A C 1
ATOM 589 O O . LEU A 1 68 ? 1.779 -8.561 -9.400 1.00 96.12 68 LEU A O 1
ATOM 593 N N . ALA A 1 69 ? 1.075 -6.460 -8.924 1.00 97.19 69 ALA A N 1
ATOM 594 C CA . ALA A 1 69 ? 0.531 -6.728 -7.610 1.00 97.19 69 ALA A CA 1
ATOM 595 C C . ALA A 1 69 ? -0.641 -5.786 -7.308 1.00 97.19 69 ALA A C 1
ATOM 597 O O . ALA A 1 69 ? -0.702 -4.666 -7.828 1.00 97.19 69 ALA A O 1
ATOM 598 N N . ILE A 1 70 ? -1.551 -6.228 -6.450 1.00 97.69 70 ILE A N 1
ATOM 599 C CA . ILE A 1 70 ? -2.651 -5.434 -5.904 1.00 97.69 70 ILE A CA 1
ATOM 600 C C . ILE A 1 70 ? -2.564 -5.583 -4.394 1.00 97.69 70 ILE A C 1
ATOM 602 O O . ILE A 1 70 ? -2.812 -6.663 -3.867 1.00 97.69 70 ILE A O 1
ATOM 606 N N . ALA A 1 71 ? -2.165 -4.514 -3.714 1.00 97.50 71 ALA A N 1
ATOM 607 C CA . ALA A 1 71 ? -2.072 -4.491 -2.263 1.00 97.50 71 ALA A CA 1
ATOM 608 C C . ALA A 1 71 ? -3.384 -3.950 -1.693 1.00 97.50 71 ALA A C 1
ATOM 610 O O . ALA A 1 71 ? -3.750 -2.802 -1.953 1.00 97.50 71 ALA A O 1
ATOM 611 N N . GLN A 1 72 ? -4.096 -4.786 -0.951 1.00 97.25 72 GLN A N 1
ATOM 612 C CA . GLN A 1 72 ? -5.306 -4.451 -0.217 1.00 97.25 72 GLN A CA 1
ATOM 613 C C . GLN A 1 72 ? -4.955 -4.165 1.239 1.00 97.25 72 GLN A C 1
ATOM 615 O O . GLN A 1 72 ? -4.204 -4.909 1.870 1.00 97.25 72 GLN A O 1
ATOM 620 N N . PHE A 1 73 ? -5.522 -3.085 1.762 1.00 96.25 73 PHE A N 1
ATOM 621 C CA . PHE A 1 73 ? -5.305 -2.618 3.123 1.00 96.25 73 PHE A CA 1
ATOM 622 C C . PHE A 1 73 ? -6.622 -2.569 3.888 1.00 96.25 73 PHE A C 1
ATOM 624 O O . PHE A 1 73 ? -7.693 -2.474 3.298 1.00 96.25 73 PHE A O 1
ATOM 631 N N . GLU A 1 74 ? -6.527 -2.540 5.212 1.00 92.81 74 GLU A N 1
ATOM 632 C CA . GLU A 1 74 ? -7.683 -2.404 6.100 1.00 92.81 74 GLU A CA 1
ATOM 633 C C . GLU A 1 74 ? -8.475 -1.109 5.852 1.00 92.81 74 GLU A C 1
ATOM 635 O O . GLU A 1 74 ? -9.697 -1.102 5.889 1.00 92.81 74 GLU A O 1
ATOM 640 N N . ASN A 1 75 ? -7.786 0.006 5.587 1.00 93.56 75 ASN A N 1
ATOM 641 C CA . ASN A 1 75 ? -8.390 1.337 5.570 1.00 93.56 75 ASN A CA 1
ATOM 642 C C . ASN A 1 75 ? -7.967 2.154 4.346 1.00 93.56 75 ASN A C 1
ATOM 644 O O . ASN A 1 75 ? -6.823 2.090 3.896 1.00 93.56 75 ASN A O 1
ATOM 648 N N . TYR A 1 76 ? -8.853 3.033 3.860 1.00 95.75 76 TYR A N 1
ATOM 649 C CA . TYR A 1 76 ? -8.532 3.951 2.753 1.00 95.75 76 TYR A CA 1
ATOM 650 C C . TYR A 1 76 ? -7.365 4.881 3.076 1.00 95.75 76 TYR A C 1
ATOM 652 O O . TYR A 1 76 ? -6.579 5.218 2.194 1.00 95.75 76 TYR A O 1
ATOM 660 N N . GLN A 1 77 ? -7.252 5.312 4.333 1.00 95.12 77 GLN A N 1
ATOM 661 C CA . GLN A 1 77 ? -6.151 6.165 4.768 1.00 95.12 77 GLN A CA 1
ATOM 662 C C . GLN A 1 77 ? -4.816 5.419 4.700 1.00 95.12 77 GLN A C 1
ATOM 664 O O . GLN A 1 77 ? -3.869 5.950 4.125 1.00 95.12 77 GLN A O 1
ATOM 669 N N . LYS A 1 78 ? -4.779 4.171 5.185 1.00 95.56 78 LYS A N 1
ATOM 670 C CA . LYS A 1 78 ? -3.626 3.267 5.074 1.00 95.56 78 LYS A CA 1
ATOM 671 C C . LYS A 1 78 ? -3.239 3.030 3.606 1.00 95.56 78 LYS A C 1
ATOM 673 O O . LYS A 1 78 ? -2.080 3.195 3.242 1.00 95.56 78 LYS A O 1
ATOM 678 N N . ALA A 1 79 ? -4.215 2.774 2.730 1.00 96.62 79 ALA A N 1
ATOM 679 C CA . ALA A 1 79 ? -3.973 2.618 1.292 1.00 96.62 79 ALA A CA 1
ATOM 680 C C . ALA A 1 79 ? -3.382 3.885 0.641 1.00 96.62 79 ALA A C 1
ATOM 682 O O . ALA A 1 79 ? -2.472 3.814 -0.186 1.00 96.62 79 ALA A O 1
ATOM 683 N N . ILE A 1 80 ? -3.866 5.069 1.025 1.00 96.81 80 ILE A N 1
ATOM 684 C CA . ILE A 1 80 ? -3.328 6.346 0.536 1.00 96.81 80 ILE A CA 1
ATOM 685 C C . ILE A 1 80 ? -1.907 6.586 1.053 1.00 96.81 80 ILE A C 1
ATOM 687 O O . ILE A 1 80 ? -1.051 7.012 0.277 1.00 96.81 80 ILE A O 1
ATOM 691 N N . GLN A 1 81 ? -1.641 6.293 2.327 1.00 96.81 81 GLN A N 1
ATOM 692 C CA . GLN A 1 81 ? -0.301 6.382 2.910 1.00 96.81 81 GLN A CA 1
ATOM 693 C C . GLN A 1 81 ? 0.678 5.458 2.180 1.00 96.81 81 GLN A C 1
ATOM 695 O O . GLN A 1 81 ? 1.735 5.920 1.755 1.00 96.81 81 GLN A O 1
ATOM 700 N N . ALA A 1 82 ? 0.285 4.207 1.918 1.00 97.56 82 ALA A N 1
ATOM 701 C CA . ALA A 1 82 ? 1.081 3.272 1.130 1.00 97.56 82 ALA A CA 1
ATOM 702 C C . ALA A 1 82 ? 1.375 3.806 -0.280 1.00 97.56 82 ALA A C 1
ATOM 704 O O . ALA A 1 82 ? 2.516 3.781 -0.740 1.00 97.56 82 ALA A O 1
ATOM 705 N N . TYR A 1 83 ? 0.363 4.350 -0.969 1.00 97.62 83 TYR A N 1
ATOM 706 C CA . TYR A 1 83 ? 0.548 4.958 -2.290 1.00 97.62 83 TYR A CA 1
ATOM 707 C C . TYR A 1 83 ? 1.554 6.118 -2.257 1.00 97.62 83 TYR A C 1
ATOM 709 O O . TYR A 1 83 ? 2.412 6.209 -3.137 1.00 97.62 83 TYR A O 1
ATOM 717 N N . HIS A 1 84 ? 1.471 6.995 -1.254 1.00 97.38 84 HIS A N 1
ATOM 718 C CA . HIS A 1 84 ? 2.423 8.093 -1.100 1.00 97.38 84 HIS A CA 1
ATOM 719 C C . HIS A 1 84 ? 3.840 7.586 -0.824 1.00 97.38 84 HIS A C 1
ATOM 721 O O . HIS A 1 84 ? 4.749 8.008 -1.536 1.00 97.38 84 HIS A O 1
ATOM 727 N N . GLY A 1 85 ? 4.012 6.636 0.100 1.00 97.94 85 GLY A N 1
ATOM 728 C CA . GLY A 1 85 ? 5.314 6.032 0.402 1.00 97.94 85 GLY A CA 1
ATOM 729 C C . GLY A 1 85 ? 5.966 5.398 -0.830 1.00 97.94 85 GLY A C 1
ATOM 730 O O . GLY A 1 85 ? 7.134 5.647 -1.121 1.00 97.94 85 GLY A O 1
ATOM 731 N N . LEU A 1 86 ? 5.191 4.675 -1.644 1.00 98.00 86 LEU A N 1
ATOM 732 C CA . LEU A 1 86 ? 5.673 4.090 -2.901 1.00 98.00 86 LEU A CA 1
ATOM 733 C C . LEU A 1 86 ? 6.134 5.155 -3.911 1.00 98.00 86 LEU A C 1
ATOM 735 O O . LEU A 1 86 ? 7.184 5.021 -4.548 1.00 98.00 86 LEU A O 1
ATOM 739 N N . VAL A 1 87 ? 5.350 6.222 -4.093 1.00 97.31 87 VAL A N 1
ATOM 740 C CA . VAL A 1 87 ? 5.709 7.322 -5.004 1.00 97.31 87 VAL A CA 1
ATOM 741 C C . VAL A 1 87 ? 6.936 8.084 -4.496 1.00 97.31 87 VAL A C 1
ATOM 743 O O . VAL A 1 87 ? 7.776 8.487 -5.305 1.00 97.31 87 VAL A O 1
ATOM 746 N N . GLU A 1 88 ? 7.071 8.242 -3.183 1.00 97.25 88 GLU A N 1
ATOM 747 C CA . GLU A 1 88 ? 8.216 8.887 -2.548 1.00 97.25 88 GLU A CA 1
ATOM 748 C C . GLU A 1 88 ? 9.498 8.063 -2.710 1.00 97.25 88 GLU A C 1
ATOM 750 O O . GLU A 1 88 ? 10.503 8.592 -3.186 1.00 97.25 88 GLU A O 1
ATOM 755 N N . LEU A 1 89 ? 9.465 6.753 -2.443 1.00 97.44 89 LEU A N 1
ATOM 756 C CA . LEU A 1 89 ? 10.608 5.862 -2.687 1.00 97.44 89 LEU A CA 1
ATOM 757 C C . LEU A 1 89 ? 11.045 5.894 -4.152 1.00 97.44 89 LEU A C 1
ATOM 759 O O . LEU A 1 89 ? 12.235 5.997 -4.460 1.00 97.44 89 LEU A O 1
ATOM 763 N N . ARG A 1 90 ? 10.090 5.924 -5.087 1.00 97.06 90 ARG A N 1
ATOM 764 C CA . ARG A 1 90 ? 10.401 6.119 -6.508 1.00 97.06 90 ARG A CA 1
ATOM 765 C C . ARG A 1 90 ? 11.107 7.447 -6.768 1.00 97.06 90 ARG A C 1
ATOM 767 O O . ARG A 1 90 ? 12.061 7.477 -7.551 1.00 97.06 90 ARG A O 1
ATOM 774 N N . PHE A 1 91 ? 10.643 8.539 -6.163 1.00 97.19 91 PHE A N 1
ATOM 775 C CA . PHE A 1 91 ? 11.305 9.837 -6.269 1.00 97.19 91 PHE A CA 1
ATOM 776 C C . PHE A 1 91 ? 12.736 9.767 -5.720 1.00 97.19 91 PHE A C 1
ATOM 778 O O . PHE A 1 91 ? 13.667 10.221 -6.390 1.00 97.19 91 PHE A O 1
ATOM 785 N N . MET A 1 92 ? 12.942 9.118 -4.570 1.00 96.88 92 MET A N 1
ATOM 786 C CA . MET A 1 92 ? 14.271 8.904 -3.995 1.00 96.88 92 MET A CA 1
ATOM 787 C C . MET A 1 92 ? 15.186 8.134 -4.953 1.00 96.88 92 MET A C 1
ATOM 789 O O . MET A 1 92 ? 16.282 8.607 -5.249 1.00 96.88 92 MET A O 1
ATOM 793 N N . ARG A 1 93 ? 14.721 7.017 -5.529 1.00 95.56 93 ARG A N 1
ATOM 794 C CA . ARG A 1 93 ? 15.497 6.198 -6.483 1.00 95.56 93 ARG A CA 1
ATOM 795 C C . ARG A 1 93 ? 15.882 6.943 -7.765 1.00 95.56 93 ARG A C 1
ATOM 797 O O . ARG A 1 93 ? 16.902 6.628 -8.377 1.00 95.56 93 ARG A O 1
ATOM 804 N N . GLN A 1 94 ? 15.064 7.899 -8.213 1.00 94.25 94 GLN A N 1
ATOM 805 C CA . GLN A 1 94 ? 15.295 8.633 -9.465 1.00 94.25 94 GLN A CA 1
ATOM 806 C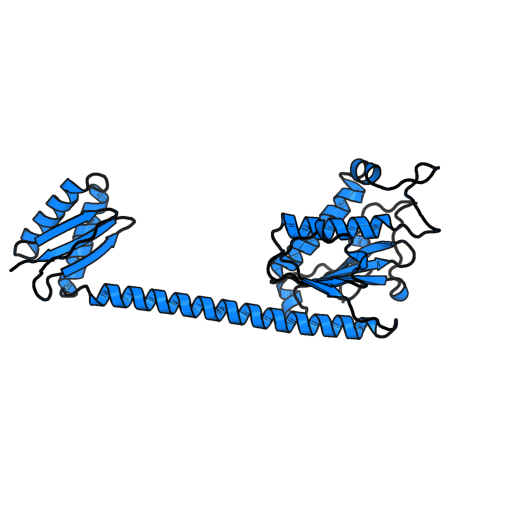 C . GLN A 1 94 ? 16.052 9.953 -9.282 1.00 94.25 94 GLN A C 1
ATOM 808 O O . GLN A 1 94 ? 16.789 10.357 -10.188 1.00 94.25 94 GLN A O 1
ATOM 813 N N . VAL A 1 95 ? 15.834 10.642 -8.160 1.00 95.31 95 VAL A N 1
ATOM 814 C CA . VAL A 1 95 ? 16.253 12.035 -7.963 1.00 95.31 95 VAL A CA 1
ATOM 815 C C . VAL A 1 95 ? 17.175 12.177 -6.759 1.00 95.31 95 VAL A C 1
ATOM 817 O O . VAL A 1 95 ? 18.340 12.504 -6.959 1.00 95.31 95 VAL A O 1
ATOM 820 N N . SER A 1 96 ? 16.678 11.940 -5.542 1.00 96.06 96 SER A N 1
ATOM 821 C CA . SER A 1 96 ? 17.410 12.276 -4.309 1.00 96.06 96 SER A CA 1
ATOM 822 C C . SER A 1 96 ? 18.599 11.343 -4.043 1.00 96.06 96 SER A C 1
ATOM 824 O O . SER A 1 96 ? 19.723 11.808 -3.896 1.00 96.06 96 SER A O 1
ATOM 826 N N . LYS A 1 97 ? 18.370 10.026 -4.055 1.00 96.38 97 LYS A N 1
ATOM 827 C CA . LYS A 1 97 ? 19.343 8.970 -3.722 1.00 96.38 97 LYS A CA 1
ATOM 828 C C . LYS A 1 97 ? 19.670 8.101 -4.936 1.00 96.38 97 LYS A C 1
ATOM 830 O O . LYS A 1 97 ? 19.746 6.874 -4.872 1.00 96.38 97 LYS A O 1
ATOM 835 N N . LYS A 1 98 ? 19.831 8.743 -6.095 1.00 94.31 98 LYS A N 1
ATOM 836 C CA . LYS A 1 98 ? 20.055 8.044 -7.368 1.00 94.31 98 LYS A CA 1
ATOM 837 C C . LYS A 1 98 ? 21.334 7.202 -7.355 1.00 94.31 98 LYS A C 1
ATOM 839 O O . LYS A 1 98 ? 21.335 6.113 -7.918 1.00 94.31 98 LYS A O 1
ATOM 844 N N . GLU A 1 99 ? 22.410 7.715 -6.766 1.00 94.56 99 GLU A N 1
ATOM 845 C CA . GLU A 1 99 ? 23.720 7.049 -6.752 1.00 94.56 99 GLU A CA 1
ATOM 846 C C . GLU A 1 99 ? 23.695 5.780 -5.899 1.00 94.56 99 GLU A C 1
ATOM 848 O O . GLU A 1 99 ? 24.091 4.720 -6.377 1.00 94.56 99 GLU A O 1
ATOM 853 N N . GLU A 1 100 ? 23.110 5.861 -4.703 1.00 96.31 100 GLU A N 1
ATOM 854 C CA . GLU A 1 100 ? 22.844 4.709 -3.833 1.00 96.31 100 GLU A CA 1
ATOM 855 C C . GLU A 1 100 ? 21.940 3.684 -4.532 1.00 96.31 100 GLU A C 1
ATOM 857 O O . GLU A 1 100 ? 22.239 2.495 -4.584 1.00 96.31 100 GLU A O 1
ATOM 862 N N . SER A 1 101 ? 20.864 4.135 -5.183 1.00 94.75 101 SER A N 1
ATOM 863 C CA . SER A 1 101 ? 20.019 3.219 -5.952 1.00 94.75 101 SER A CA 1
ATOM 864 C C . SER A 1 101 ? 20.753 2.586 -7.138 1.00 94.75 101 SER A C 1
ATOM 866 O O . SER A 1 101 ? 20.354 1.508 -7.566 1.00 94.75 101 SER A O 1
ATOM 868 N N . GLN A 1 102 ? 21.763 3.243 -7.712 1.00 93.62 102 GLN A N 1
ATOM 869 C CA . GLN A 1 102 ? 22.527 2.715 -8.840 1.00 93.62 102 GLN A CA 1
ATOM 870 C C . GLN A 1 102 ? 23.565 1.684 -8.390 1.00 93.62 102 GLN A C 1
ATOM 872 O O . GLN A 1 102 ? 23.758 0.703 -9.105 1.00 93.62 102 GLN A O 1
ATOM 877 N N . SER A 1 103 ? 24.197 1.872 -7.227 1.00 95.75 103 SER A N 1
ATOM 878 C CA . SER A 1 103 ? 25.184 0.926 -6.686 1.00 95.75 103 SER A CA 1
ATOM 879 C C . SER A 1 103 ? 24.565 -0.422 -6.309 1.00 95.75 103 SER A C 1
ATOM 881 O O . SER A 1 103 ? 25.224 -1.450 -6.426 1.00 95.75 103 SER A O 1
ATOM 883 N N . LEU A 1 104 ? 23.282 -0.434 -5.935 1.00 95.94 104 LEU A N 1
ATOM 884 C CA . LEU A 1 104 ? 22.525 -1.650 -5.616 1.00 95.94 104 LEU A CA 1
ATOM 885 C C . LEU A 1 104 ? 22.064 -2.440 -6.855 1.00 95.94 104 LEU A C 1
ATOM 887 O O . LEU A 1 104 ? 21.611 -3.579 -6.733 1.00 95.94 104 LEU A O 1
ATOM 891 N N . ARG A 1 105 ? 22.127 -1.857 -8.059 1.00 96.06 105 ARG A N 1
ATOM 892 C CA . ARG A 1 105 ? 21.634 -2.506 -9.283 1.00 96.06 105 ARG A CA 1
ATOM 893 C C . ARG A 1 105 ? 22.668 -3.455 -9.864 1.00 96.06 105 ARG A C 1
ATOM 895 O O . ARG A 1 105 ? 23.846 -3.136 -9.972 1.00 96.06 105 ARG A O 1
ATOM 902 N N . LYS A 1 106 ? 22.186 -4.580 -10.395 1.00 95.44 106 LYS A N 1
ATOM 903 C CA . LYS A 1 106 ? 23.004 -5.458 -11.233 1.00 95.44 106 LYS A CA 1
ATOM 904 C C . LYS A 1 106 ? 23.434 -4.726 -12.507 1.00 95.44 106 LYS A C 1
ATOM 906 O O . LYS A 1 106 ? 22.584 -4.286 -13.291 1.00 95.44 106 LYS A O 1
ATOM 911 N N . LEU A 1 107 ? 24.744 -4.644 -12.721 1.00 95.81 107 LEU A N 1
ATOM 912 C CA . LEU A 1 107 ? 25.342 -4.075 -13.924 1.00 95.81 107 LEU A CA 1
ATOM 913 C C . LEU A 1 107 ? 25.704 -5.168 -14.938 1.00 95.81 107 LEU A C 1
ATOM 915 O O . LEU A 1 107 ? 25.813 -6.347 -14.598 1.00 95.81 107 LEU A O 1
ATOM 919 N N . ASN A 1 108 ? 25.840 -4.772 -16.199 1.00 94.62 108 ASN A N 1
ATOM 920 C CA . ASN A 1 108 ? 26.441 -5.583 -17.254 1.00 94.62 108 ASN A CA 1
ATOM 921 C C . ASN A 1 108 ? 27.932 -5.243 -17.429 1.00 94.62 108 ASN A C 1
ATOM 923 O O . ASN A 1 108 ? 28.443 -4.325 -16.791 1.00 94.62 108 ASN A O 1
ATOM 927 N N . ASP A 1 109 ? 28.593 -5.922 -18.364 1.00 96.44 109 ASP A N 1
ATOM 928 C CA . ASP A 1 109 ? 30.025 -5.746 -18.661 1.00 96.44 109 ASP A CA 1
ATOM 929 C C . ASP A 1 109 ? 30.395 -4.318 -19.108 1.00 96.44 109 ASP A C 1
ATOM 931 O O . ASP A 1 109 ? 31.554 -3.917 -19.063 1.00 96.44 109 ASP A O 1
ATOM 935 N N . TYR A 1 110 ? 29.403 -3.521 -19.517 1.00 93.94 110 TYR A N 1
ATOM 936 C CA . TYR A 1 110 ? 29.566 -2.124 -19.924 1.00 93.94 110 TYR A CA 1
ATOM 937 C C . TYR A 1 110 ? 29.242 -1.121 -18.804 1.00 93.94 110 TYR A C 1
ATOM 939 O O . TYR A 1 110 ? 29.017 0.056 -19.098 1.00 93.94 110 TYR A O 1
ATOM 947 N N . ASN A 1 111 ? 29.155 -1.562 -17.543 1.00 91.88 111 ASN A N 1
ATOM 948 C CA . ASN A 1 111 ? 28.772 -0.746 -16.381 1.00 91.88 111 ASN A CA 1
ATOM 949 C C . ASN A 1 111 ? 27.415 -0.033 -16.531 1.00 91.88 111 ASN A C 1
ATOM 951 O O . ASN A 1 111 ? 27.180 1.032 -15.959 1.00 91.88 111 ASN A O 1
ATOM 955 N N . ARG A 1 112 ? 26.498 -0.613 -17.307 1.00 92.31 112 ARG A N 1
ATOM 956 C CA . ARG A 1 112 ? 25.107 -0.153 -17.426 1.00 92.31 112 ARG A CA 1
ATOM 957 C C . ARG A 1 112 ? 24.204 -1.082 -16.645 1.00 92.31 112 ARG A C 1
ATOM 959 O O . ARG A 1 112 ? 24.555 -2.235 -16.411 1.00 92.31 112 ARG A O 1
ATOM 966 N N . ILE A 1 113 ? 23.009 -0.610 -16.297 1.00 95.00 113 ILE A N 1
ATOM 967 C CA . ILE A 1 113 ? 21.994 -1.476 -15.682 1.00 95.00 113 ILE A CA 1
ATOM 968 C C . ILE A 1 113 ? 21.773 -2.681 -16.609 1.00 95.00 113 ILE A C 1
ATOM 970 O O . ILE A 1 113 ? 21.639 -2.508 -17.827 1.00 95.00 113 ILE A O 1
ATOM 974 N N . TRP A 1 114 ? 21.739 -3.891 -16.054 1.00 96.19 114 TRP A N 1
ATOM 975 C CA . TRP A 1 114 ? 21.491 -5.099 -16.836 1.00 96.19 114 TRP A CA 1
ATOM 976 C C . TRP A 1 114 ? 20.147 -5.004 -17.577 1.00 96.19 114 TRP A C 1
ATOM 978 O O . TRP A 1 114 ? 19.142 -4.541 -17.025 1.00 96.19 114 TRP A O 1
ATOM 988 N N . CYS A 1 115 ? 20.120 -5.414 -18.843 1.00 95.56 115 CYS A N 1
ATOM 989 C CA . CYS A 1 115 ? 18.909 -5.422 -19.658 1.00 95.56 115 CYS A CA 1
ATOM 990 C C . CYS A 1 115 ? 18.912 -6.563 -20.674 1.00 95.56 115 CYS A C 1
ATOM 992 O O . CYS A 1 115 ? 19.968 -7.011 -21.115 1.00 95.56 115 CYS A O 1
ATOM 994 N N . SER A 1 116 ? 17.713 -6.975 -21.084 1.00 95.56 116 SER A N 1
ATOM 995 C CA . SER A 1 116 ? 17.481 -7.839 -22.241 1.00 95.56 116 SER A CA 1
ATOM 996 C C . SER A 1 116 ? 16.642 -7.060 -23.252 1.00 95.56 116 SER A C 1
ATOM 998 O O . SER A 1 116 ? 15.480 -6.738 -23.000 1.00 95.56 116 SER A O 1
ATOM 1000 N N . GLY A 1 117 ? 17.257 -6.636 -24.358 1.00 93.69 117 GLY A N 1
ATOM 1001 C CA . GLY A 1 117 ? 16.660 -5.626 -25.234 1.00 93.69 117 GLY A CA 1
ATOM 1002 C C . GLY A 1 117 ? 16.393 -4.320 -24.473 1.00 93.69 117 GLY A C 1
ATOM 1003 O O . GLY A 1 117 ? 17.316 -3.710 -23.935 1.00 93.69 117 GLY A O 1
ATOM 1004 N N . GLN A 1 118 ? 15.128 -3.891 -24.417 1.00 91.94 118 GLN A N 1
ATOM 1005 C CA . GLN A 1 118 ? 14.699 -2.727 -23.622 1.00 91.94 118 GLN A CA 1
ATOM 1006 C C . GLN A 1 118 ? 14.231 -3.092 -22.207 1.00 91.94 118 GLN A C 1
ATOM 1008 O O . GLN A 1 118 ? 14.061 -2.199 -21.376 1.00 91.94 118 GLN A O 1
ATOM 1013 N N . TYR A 1 119 ? 14.042 -4.382 -21.928 1.00 96.44 119 TYR A N 1
ATOM 1014 C CA . TYR A 1 119 ? 13.492 -4.855 -20.669 1.00 96.44 119 TYR A CA 1
ATOM 1015 C C . TYR A 1 119 ? 14.550 -4.835 -19.566 1.00 96.44 119 TYR A C 1
ATOM 1017 O O . TYR A 1 119 ? 15.636 -5.410 -19.709 1.00 96.44 119 TYR A O 1
ATOM 1025 N N . ARG A 1 120 ? 14.220 -4.190 -18.444 1.00 97.00 120 ARG A N 1
ATOM 1026 C CA . ARG A 1 120 ? 15.064 -4.086 -17.250 1.00 97.00 120 ARG A CA 1
ATOM 1027 C C . ARG A 1 120 ? 14.325 -4.686 -16.048 1.00 97.00 120 ARG A C 1
ATOM 1029 O O . ARG A 1 120 ? 13.421 -4.040 -15.520 1.00 97.00 120 ARG A O 1
ATOM 1036 N N . PRO A 1 121 ? 14.699 -5.892 -15.581 1.00 96.25 121 PRO A N 1
ATOM 1037 C CA . PRO A 1 121 ? 14.015 -6.550 -14.465 1.00 96.25 121 PRO A CA 1
ATOM 1038 C C . PRO A 1 121 ? 14.206 -5.814 -13.134 1.00 96.25 121 PRO A C 1
ATOM 1040 O O . PRO A 1 121 ? 13.356 -5.923 -12.252 1.00 96.25 121 PRO A O 1
ATOM 1043 N N . THR A 1 122 ? 15.285 -5.033 -13.002 1.00 96.25 122 THR A N 1
ATOM 1044 C CA . THR A 1 122 ? 15.629 -4.307 -11.773 1.00 96.25 122 THR A CA 1
ATOM 1045 C C . THR A 1 122 ? 14.491 -3.415 -11.290 1.00 96.25 122 THR A C 1
ATOM 1047 O O . THR A 1 122 ? 14.227 -3.378 -10.100 1.00 96.25 122 THR A O 1
ATOM 1050 N N . TYR A 1 123 ? 13.746 -2.763 -12.188 1.00 96.50 123 TYR A N 1
ATOM 1051 C CA . TYR A 1 123 ? 12.645 -1.879 -11.788 1.00 96.50 123 TYR A CA 1
ATOM 1052 C C . TYR A 1 123 ? 11.459 -2.621 -11.168 1.00 96.50 123 TYR A C 1
ATOM 1054 O O . TYR A 1 123 ? 10.781 -2.074 -10.302 1.00 96.50 123 TYR A O 1
ATOM 1062 N N . THR A 1 124 ? 11.199 -3.856 -11.601 1.00 97.00 124 THR A N 1
ATOM 1063 C CA . THR A 1 124 ? 10.150 -4.689 -10.999 1.00 97.00 124 THR A CA 1
ATOM 1064 C C . THR A 1 124 ? 10.585 -5.198 -9.625 1.00 97.00 124 THR A C 1
ATOM 1066 O O . THR A 1 124 ? 9.796 -5.171 -8.683 1.00 97.00 124 THR A O 1
ATOM 1069 N N . MET A 1 125 ? 11.858 -5.583 -9.490 1.00 96.56 125 MET A N 1
ATOM 1070 C CA . MET A 1 125 ? 12.452 -5.997 -8.214 1.00 96.56 125 MET A CA 1
ATOM 1071 C C . MET A 1 125 ? 12.472 -4.842 -7.203 1.00 96.56 125 MET A C 1
ATOM 1073 O O . MET A 1 125 ? 11.999 -5.002 -6.085 1.00 96.56 125 MET A O 1
ATOM 1077 N N . GLU A 1 126 ? 12.934 -3.659 -7.622 1.00 97.00 126 GLU A N 1
ATOM 1078 C CA . GLU A 1 126 ? 12.932 -2.431 -6.815 1.00 97.00 126 GLU A CA 1
ATOM 1079 C C . GLU A 1 126 ? 11.524 -2.095 -6.331 1.00 97.00 126 GLU A C 1
ATOM 1081 O O . GLU A 1 126 ? 11.338 -1.838 -5.153 1.00 97.00 126 GLU A O 1
ATOM 1086 N N . SER A 1 127 ? 10.522 -2.166 -7.210 1.00 97.50 127 SER A N 1
ATOM 1087 C CA . SER A 1 127 ? 9.133 -1.895 -6.836 1.00 97.50 127 SER A CA 1
ATOM 1088 C C . SER A 1 127 ? 8.549 -2.910 -5.851 1.00 97.50 127 SER A C 1
ATOM 1090 O O . SER A 1 127 ? 7.652 -2.557 -5.092 1.00 97.50 127 SER A O 1
ATOM 1092 N N . THR A 1 128 ? 8.994 -4.164 -5.912 1.00 97.31 128 THR A N 1
ATOM 1093 C CA . THR A 1 128 ? 8.559 -5.228 -4.995 1.00 97.31 128 THR A CA 1
ATOM 1094 C C . THR A 1 128 ? 9.175 -5.009 -3.616 1.00 97.31 128 THR A C 1
ATOM 1096 O O . THR A 1 128 ? 8.463 -5.050 -2.620 1.00 97.31 128 THR A O 1
ATOM 1099 N N . ALA A 1 129 ? 10.470 -4.683 -3.575 1.00 97.12 129 ALA A N 1
ATOM 1100 C CA . ALA A 1 129 ? 11.164 -4.303 -2.349 1.00 97.12 129 ALA A CA 1
ATOM 1101 C C . ALA A 1 129 ? 10.615 -2.994 -1.753 1.00 97.12 129 ALA A C 1
ATOM 1103 O O . ALA A 1 129 ? 10.438 -2.894 -0.548 1.00 97.12 129 ALA A O 1
ATOM 1104 N N . ASP A 1 130 ? 10.281 -2.003 -2.586 1.00 97.81 130 ASP A N 1
ATOM 1105 C CA . ASP A 1 130 ? 9.640 -0.764 -2.131 1.00 97.81 130 ASP A CA 1
ATOM 1106 C C . ASP A 1 130 ? 8.294 -1.057 -1.458 1.00 97.81 130 ASP A C 1
ATOM 1108 O O . ASP A 1 130 ? 7.963 -0.437 -0.453 1.00 97.81 130 ASP A O 1
ATOM 1112 N N . LEU A 1 131 ? 7.520 -2.005 -1.999 1.00 97.38 131 LEU A N 1
ATOM 1113 C CA . LEU A 1 131 ? 6.243 -2.402 -1.413 1.00 97.38 131 LEU A CA 1
ATOM 1114 C C . LEU A 1 131 ? 6.424 -3.058 -0.043 1.00 97.38 131 LEU A C 1
ATOM 1116 O O . LEU A 1 131 ? 5.699 -2.686 0.875 1.00 97.38 131 LEU A O 1
ATOM 1120 N N . SER A 1 132 ? 7.379 -3.980 0.109 1.00 96.62 132 SER A N 1
ATOM 1121 C CA . SER A 1 132 ? 7.645 -4.601 1.412 1.00 96.62 132 SER A CA 1
ATOM 1122 C C . SER A 1 132 ? 8.111 -3.559 2.431 1.00 96.62 132 SER A C 1
ATOM 1124 O O . SER A 1 132 ? 7.519 -3.446 3.498 1.00 96.62 132 SER A O 1
ATOM 1126 N N . THR A 1 133 ? 9.067 -2.699 2.059 1.00 96.44 133 THR A N 1
ATOM 1127 C CA . THR A 1 133 ? 9.558 -1.623 2.932 1.00 96.44 133 THR A CA 1
ATOM 1128 C C . THR A 1 133 ? 8.446 -0.664 3.354 1.00 96.44 133 THR A C 1
ATOM 1130 O O . THR A 1 133 ? 8.365 -0.308 4.522 1.00 96.44 133 THR A O 1
ATOM 1133 N N . VAL A 1 134 ? 7.562 -0.251 2.438 1.00 97.38 134 VAL A N 1
ATOM 1134 C CA . VAL A 1 134 ? 6.444 0.649 2.773 1.00 97.38 134 VAL A CA 1
ATOM 1135 C C . VAL A 1 134 ? 5.476 0.002 3.755 1.00 97.38 134 VAL A C 1
ATOM 1137 O O . VAL A 1 134 ? 4.966 0.689 4.636 1.00 97.38 134 VAL A O 1
ATOM 1140 N N . ILE A 1 135 ? 5.199 -1.292 3.602 1.00 96.25 135 ILE A N 1
ATOM 1141 C CA . ILE A 1 135 ? 4.280 -1.998 4.495 1.00 96.25 135 ILE A CA 1
ATOM 1142 C C . ILE A 1 135 ? 4.875 -2.118 5.897 1.00 96.25 135 ILE A C 1
ATOM 1144 O O . ILE A 1 135 ? 4.164 -1.853 6.868 1.00 96.25 135 ILE A O 1
ATOM 1148 N N . ASP A 1 136 ? 6.159 -2.456 5.994 1.00 95.12 136 ASP A N 1
ATOM 1149 C CA . ASP A 1 136 ? 6.846 -2.620 7.274 1.00 95.12 136 ASP A CA 1
ATOM 1150 C C . ASP A 1 136 ? 7.005 -1.279 8.008 1.00 95.12 136 ASP A C 1
ATOM 1152 O O . ASP A 1 136 ? 6.599 -1.154 9.161 1.00 95.12 136 ASP A O 1
ATOM 1156 N N . GLU A 1 137 ? 7.502 -0.240 7.329 1.00 95.50 137 GLU A N 1
ATOM 1157 C CA . GLU A 1 137 ? 7.756 1.077 7.939 1.00 95.50 137 GLU A CA 1
ATOM 1158 C C . GLU A 1 137 ? 6.474 1.781 8.399 1.00 95.50 137 GLU A C 1
ATOM 1160 O O . GLU A 1 137 ? 6.450 2.476 9.416 1.00 95.50 137 GLU A O 1
ATOM 1165 N N . LEU A 1 138 ? 5.378 1.609 7.657 1.00 93.88 138 LEU A N 1
ATOM 1166 C CA . LEU A 1 138 ? 4.098 2.234 7.984 1.00 93.88 138 LEU A CA 1
ATOM 1167 C C . LEU A 1 138 ? 3.204 1.345 8.868 1.00 93.88 138 LEU A C 1
ATOM 1169 O O . LEU A 1 138 ? 2.065 1.731 9.134 1.00 93.88 138 LEU A O 1
ATOM 1173 N N . ASN A 1 139 ? 3.695 0.184 9.326 1.00 93.06 139 ASN A N 1
ATOM 1174 C CA . ASN A 1 139 ? 2.938 -0.812 10.098 1.00 93.06 139 ASN A CA 1
ATOM 1175 C C . ASN A 1 139 ? 1.582 -1.149 9.447 1.00 93.06 139 ASN A C 1
ATOM 1177 O O . ASN A 1 139 ? 0.521 -1.106 10.072 1.00 93.06 139 ASN A O 1
ATOM 1181 N N . LEU A 1 140 ? 1.609 -1.433 8.143 1.00 91.69 140 LEU A N 1
ATOM 1182 C CA . LEU A 1 140 ? 0.416 -1.709 7.334 1.00 91.69 140 LEU A CA 1
ATOM 1183 C C . LEU A 1 140 ? 0.167 -3.204 7.132 1.00 91.69 140 LEU A C 1
ATOM 1185 O O . LEU A 1 140 ? -0.622 -3.560 6.262 1.00 91.69 140 LEU A O 1
ATOM 1189 N N . SER A 1 141 ? 0.852 -4.067 7.881 1.00 86.00 141 SER A N 1
ATOM 1190 C CA . SER A 1 141 ? 0.765 -5.520 7.727 1.00 86.00 141 SER A CA 1
ATOM 1191 C C . SER A 1 141 ? -0.559 -6.100 8.235 1.00 86.00 141 SER A C 1
ATOM 1193 O O . SER A 1 141 ? -1.006 -7.124 7.723 1.00 86.00 141 SER A O 1
ATOM 1195 N N . ASP A 1 142 ? -1.231 -5.425 9.170 1.00 87.75 142 ASP A N 1
ATOM 1196 C CA . ASP A 1 142 ? -2.506 -5.874 9.735 1.00 87.75 142 ASP A CA 1
ATOM 1197 C C . ASP A 1 142 ? -3.603 -6.001 8.668 1.00 87.75 142 ASP A C 1
ATOM 1199 O O . ASP A 1 142 ? -3.959 -5.026 7.995 1.00 87.75 142 ASP A O 1
ATOM 1203 N N . LYS A 1 143 ? -4.163 -7.213 8.537 1.00 88.44 143 LYS A N 1
ATOM 1204 C CA . LYS A 1 143 ? -5.206 -7.566 7.554 1.00 88.44 143 LYS A CA 1
ATOM 1205 C C . LYS A 1 143 ? -4.825 -7.183 6.107 1.00 88.44 143 LYS A C 1
ATOM 1207 O O . LYS A 1 143 ? -5.699 -6.901 5.285 1.00 88.44 143 LYS A O 1
ATOM 1212 N N . CYS A 1 144 ? -3.529 -7.153 5.783 1.00 94.94 144 CYS A N 1
ATOM 1213 C CA . CYS A 1 144 ? -3.055 -6.837 4.440 1.00 94.94 144 CYS A CA 1
ATOM 1214 C C . CYS A 1 144 ? -3.057 -8.081 3.550 1.00 94.94 144 CYS A C 1
ATOM 1216 O O . CYS A 1 144 ? -2.475 -9.109 3.896 1.00 94.94 144 CYS A O 1
ATOM 1218 N N . LYS A 1 145 ? -3.673 -7.959 2.371 1.00 96.56 145 LYS A N 1
ATOM 1219 C CA . LYS A 1 145 ? -3.678 -9.003 1.340 1.00 96.56 145 LYS A CA 1
ATOM 1220 C C . LYS A 1 145 ? -2.993 -8.478 0.090 1.00 96.56 145 LYS A C 1
ATOM 1222 O O . LYS A 1 145 ? -3.324 -7.391 -0.384 1.00 96.56 145 LYS A O 1
ATOM 1227 N N . ILE A 1 146 ? -2.057 -9.235 -0.474 1.00 97.62 146 ILE A N 1
ATOM 1228 C CA . ILE A 1 146 ? -1.381 -8.869 -1.721 1.00 97.62 146 ILE A CA 1
ATOM 1229 C C . ILE A 1 146 ? -1.661 -9.928 -2.777 1.00 97.62 146 ILE A C 1
ATOM 1231 O O . ILE A 1 146 ? -1.195 -11.063 -2.672 1.00 97.62 146 ILE A O 1
ATOM 1235 N N . TYR A 1 147 ? -2.375 -9.525 -3.824 1.00 97.38 147 TYR A N 1
ATOM 1236 C CA . TYR A 1 147 ? -2.626 -10.353 -4.995 1.00 97.38 147 TYR A CA 1
ATOM 1237 C C . TYR A 1 147 ? -1.509 -10.153 -6.015 1.00 97.38 147 TYR A C 1
ATOM 1239 O O . TYR A 1 147 ? -1.298 -9.030 -6.472 1.00 97.38 147 TYR A O 1
ATOM 1247 N N . TRP A 1 148 ? -0.808 -11.214 -6.399 1.00 96.75 148 TRP A N 1
ATOM 1248 C CA . TRP A 1 148 ? 0.322 -11.172 -7.330 1.00 96.75 148 TRP A CA 1
ATOM 1249 C C . TRP A 1 148 ? -0.051 -11.737 -8.700 1.00 96.75 148 TRP A C 1
ATOM 1251 O O . TRP A 1 148 ? -0.725 -12.750 -8.772 1.00 96.75 148 TRP A O 1
ATOM 1261 N N . ASP A 1 149 ? 0.481 -11.180 -9.795 1.00 92.56 149 ASP A N 1
ATOM 1262 C CA . ASP A 1 149 ? 0.400 -11.780 -11.158 1.00 92.56 149 ASP A CA 1
ATOM 1263 C C . ASP A 1 149 ? 1.038 -13.186 -11.234 1.00 92.56 149 ASP A C 1
ATOM 1265 O O . ASP A 1 149 ? 0.925 -13.903 -12.223 1.00 92.56 149 ASP A O 1
ATOM 1269 N N . GLY A 1 150 ? 1.775 -13.545 -10.190 1.00 93.62 150 GLY A N 1
ATOM 1270 C CA . GLY A 1 150 ? 2.439 -14.813 -9.975 1.00 93.62 150 GLY A CA 1
ATOM 1271 C C . GLY A 1 150 ? 3.155 -14.743 -8.632 1.00 93.62 150 GLY A C 1
ATOM 1272 O O . GLY A 1 150 ? 3.938 -13.813 -8.424 1.00 93.62 150 GLY A O 1
ATOM 1273 N N . LEU A 1 151 ? 2.972 -15.725 -7.749 1.00 94.81 151 LEU A N 1
ATOM 1274 C CA . LEU A 1 151 ? 3.666 -15.760 -6.447 1.00 94.81 151 LEU A CA 1
ATOM 1275 C C . LEU A 1 151 ? 5.194 -15.647 -6.557 1.00 94.81 151 LEU A C 1
ATOM 1277 O O . LEU A 1 151 ? 5.839 -15.184 -5.623 1.00 94.81 151 LEU A O 1
ATOM 1281 N N . TRP A 1 152 ? 5.778 -16.017 -7.699 1.00 94.81 152 TRP A N 1
ATOM 1282 C CA . TRP A 1 152 ? 7.205 -15.839 -7.980 1.00 94.81 152 TRP A CA 1
ATOM 1283 C C . TRP A 1 152 ? 7.667 -14.373 -7.893 1.00 94.81 152 TRP A C 1
ATOM 1285 O O . TRP A 1 152 ? 8.793 -14.105 -7.478 1.00 94.81 152 TRP A O 1
ATOM 1295 N N . TRP A 1 153 ? 6.807 -13.412 -8.245 1.00 95.19 153 TRP A N 1
ATOM 1296 C CA . TRP A 1 153 ? 7.165 -11.991 -8.272 1.00 95.19 153 TRP A CA 1
ATOM 1297 C C . TRP A 1 153 ? 7.464 -11.406 -6.895 1.00 95.19 153 TRP A C 1
ATOM 1299 O O . TRP A 1 153 ? 8.198 -10.425 -6.823 1.00 95.19 153 TRP A O 1
ATOM 1309 N N . ARG A 1 154 ? 6.951 -12.011 -5.817 1.00 95.00 154 ARG A N 1
ATOM 1310 C CA . ARG A 1 154 ? 7.211 -11.552 -4.446 1.00 95.00 154 ARG A CA 1
ATOM 1311 C C . ARG A 1 154 ? 8.652 -11.818 -3.990 1.00 95.00 154 ARG A C 1
ATOM 1313 O O . ARG A 1 154 ? 9.080 -11.247 -2.993 1.00 95.00 154 ARG A O 1
ATOM 1320 N N . GLY A 1 155 ? 9.389 -12.680 -4.696 1.00 94.38 155 GLY A N 1
ATOM 1321 C CA . GLY A 1 155 ? 10.701 -13.159 -4.265 1.00 94.38 155 GLY A CA 1
ATOM 1322 C C . GLY A 1 155 ? 10.616 -14.109 -3.066 1.00 94.38 155 GLY A C 1
ATOM 1323 O O . GLY A 1 155 ? 9.622 -14.815 -2.882 1.00 94.38 155 GLY A O 1
ATOM 1324 N N . ASP A 1 156 ? 11.674 -14.137 -2.258 1.00 93.75 156 ASP A N 1
ATOM 1325 C CA . ASP A 1 156 ? 11.749 -15.004 -1.083 1.00 93.75 156 ASP A CA 1
ATOM 1326 C C . ASP A 1 156 ? 10.817 -14.522 0.034 1.00 93.75 156 ASP A C 1
ATOM 1328 O O . ASP A 1 156 ? 10.768 -13.338 0.369 1.00 93.75 156 ASP A O 1
ATOM 1332 N N . SER A 1 157 ? 10.134 -15.464 0.691 1.00 93.00 157 SER A N 1
ATOM 1333 C CA . SER A 1 157 ? 9.225 -15.173 1.809 1.00 93.00 157 SER A CA 1
ATOM 1334 C C . SER A 1 157 ? 9.909 -14.533 3.018 1.00 93.00 157 SER A C 1
ATOM 1336 O O . SER A 1 157 ? 9.233 -13.922 3.829 1.00 93.00 157 SER A O 1
ATOM 1338 N N . LYS A 1 158 ? 11.238 -14.641 3.129 1.00 93.75 158 LYS A N 1
ATOM 1339 C CA . LYS A 1 158 ? 12.036 -14.067 4.227 1.00 93.75 158 LYS A CA 1
ATOM 1340 C C . LYS A 1 158 ? 11.996 -12.539 4.278 1.00 93.75 158 LYS A C 1
ATOM 1342 O O . LYS A 1 158 ? 12.321 -11.964 5.308 1.00 93.75 158 LYS A O 1
ATOM 1347 N N . HIS A 1 159 ? 11.667 -11.895 3.160 1.00 92.06 159 HIS A N 1
ATOM 1348 C CA . HIS A 1 159 ? 11.610 -10.437 3.047 1.00 92.06 159 HIS A CA 1
ATOM 1349 C C . HIS A 1 159 ? 10.222 -9.862 3.348 1.00 92.06 159 HIS A C 1
ATOM 1351 O O . HIS A 1 159 ? 10.025 -8.661 3.187 1.00 92.06 159 HIS A O 1
ATOM 1357 N N . TRP A 1 160 ? 9.266 -10.708 3.734 1.00 94.88 160 TRP A N 1
ATOM 1358 C CA . TRP A 1 160 ? 7.886 -10.319 3.980 1.00 94.88 160 TRP A CA 1
ATOM 1359 C C . TRP A 1 160 ? 7.499 -10.593 5.427 1.00 94.88 160 TRP A C 1
ATOM 1361 O O . TRP A 1 160 ? 7.898 -11.601 6.008 1.00 94.88 160 TRP A O 1
ATOM 1371 N N . ASN A 1 161 ? 6.689 -9.697 5.983 1.00 92.31 161 ASN A N 1
ATOM 1372 C CA . ASN A 1 161 ? 6.066 -9.884 7.282 1.00 92.31 161 ASN A CA 1
ATOM 1373 C C . ASN A 1 161 ? 5.083 -11.070 7.244 1.00 92.31 161 ASN A C 1
ATOM 1375 O O . ASN A 1 161 ? 4.308 -11.207 6.297 1.00 92.31 161 ASN A O 1
ATOM 1379 N N . GLU A 1 162 ? 5.097 -11.902 8.286 1.00 90.50 162 GLU A N 1
ATOM 1380 C CA . GLU A 1 162 ? 4.258 -13.104 8.405 1.00 90.50 162 GLU A CA 1
ATOM 1381 C C . GLU A 1 162 ? 2.755 -12.788 8.444 1.00 90.50 162 GLU A C 1
ATOM 1383 O O . GLU A 1 162 ? 1.941 -13.618 8.048 1.00 90.50 162 GLU A O 1
ATOM 1388 N N . ASN A 1 163 ? 2.385 -11.574 8.862 1.00 92.81 163 ASN A N 1
ATOM 1389 C CA . ASN A 1 163 ? 0.989 -11.138 8.947 1.00 92.81 163 ASN A CA 1
ATOM 1390 C C . ASN A 1 163 ? 0.345 -10.855 7.576 1.00 92.81 163 ASN A C 1
ATOM 1392 O O . ASN A 1 163 ? -0.866 -10.645 7.506 1.00 92.81 163 ASN A O 1
ATOM 1396 N N . ILE A 1 164 ? 1.134 -10.806 6.497 1.00 94.69 164 ILE A N 1
ATOM 1397 C CA . ILE A 1 164 ? 0.651 -10.463 5.157 1.00 94.69 164 ILE A CA 1
ATOM 1398 C C . ILE A 1 164 ? 0.189 -11.727 4.435 1.00 94.69 164 ILE A C 1
ATOM 1400 O O . ILE A 1 164 ? 0.955 -12.668 4.222 1.00 94.69 164 ILE A O 1
ATOM 1404 N N . GLU A 1 165 ? -1.051 -11.713 3.954 1.00 95.44 165 GLU A N 1
ATOM 1405 C CA . GLU A 1 165 ? -1.565 -12.785 3.110 1.00 95.44 165 GLU A CA 1
ATOM 1406 C C . GLU A 1 165 ? -1.124 -12.570 1.655 1.00 95.44 165 GLU A C 1
ATOM 1408 O O . GLU A 1 165 ? -1.390 -11.533 1.040 1.00 95.44 165 GLU A O 1
ATOM 1413 N N . HIS A 1 166 ? -0.445 -13.560 1.075 1.00 96.62 166 HIS A N 1
ATOM 1414 C CA . HIS A 1 166 ? -0.030 -13.532 -0.326 1.00 96.62 166 HIS A CA 1
ATOM 1415 C C . HIS A 1 166 ? -0.909 -14.451 -1.167 1.00 96.62 166 HIS A C 1
ATOM 1417 O O . HIS A 1 166 ? -0.926 -15.663 -0.959 1.00 96.62 166 HIS A O 1
ATOM 1423 N N . ILE A 1 167 ? -1.582 -13.875 -2.159 1.00 96.75 167 ILE A N 1
ATOM 1424 C CA . ILE A 1 167 ? -2.562 -14.567 -2.996 1.00 96.75 167 ILE A CA 1
ATOM 1425 C C . ILE A 1 167 ? -2.065 -14.563 -4.443 1.00 96.75 167 ILE A C 1
ATOM 1427 O O . ILE A 1 167 ? -1.598 -13.539 -4.947 1.00 96.75 167 ILE A O 1
ATOM 1431 N N . ASP A 1 168 ? -2.149 -15.710 -5.116 1.00 95.38 168 ASP A N 1
ATOM 1432 C CA . ASP A 1 168 ? -1.858 -15.802 -6.549 1.00 95.38 168 ASP A CA 1
ATOM 1433 C C . ASP A 1 168 ? -3.080 -15.352 -7.356 1.00 95.38 168 ASP A C 1
ATOM 1435 O O . ASP A 1 168 ? -4.202 -15.784 -7.083 1.00 95.38 168 ASP A O 1
ATOM 1439 N N . LEU A 1 169 ? -2.881 -14.485 -8.348 1.00 90.56 169 LEU A N 1
ATOM 1440 C CA . LEU A 1 169 ? -3.943 -14.108 -9.273 1.00 90.56 169 LEU A CA 1
ATOM 1441 C C . LEU A 1 169 ? -4.257 -15.275 -10.204 1.00 90.56 169 LEU A C 1
ATOM 1443 O O . LEU A 1 169 ? -3.363 -15.920 -10.757 1.00 90.56 169 LEU A O 1
ATOM 1447 N N . GLU A 1 170 ? -5.548 -15.495 -10.437 1.00 86.50 170 GLU A N 1
ATOM 1448 C CA . GLU A 1 170 ? -5.991 -16.441 -11.454 1.00 86.50 170 GLU A CA 1
ATOM 1449 C C . GLU A 1 170 ? -5.415 -16.047 -12.816 1.00 86.50 170 GLU A C 1
ATOM 1451 O O . GLU A 1 170 ? -5.346 -14.871 -13.177 1.00 86.50 170 GLU A O 1
ATOM 1456 N N . ARG A 1 171 ? -4.946 -17.028 -13.590 1.00 83.94 171 ARG A N 1
ATOM 1457 C CA . ARG A 1 171 ? -4.341 -16.747 -14.894 1.00 83.94 171 ARG A CA 1
ATOM 1458 C C . ARG A 1 171 ? -5.427 -16.396 -15.896 1.00 83.94 171 ARG A C 1
ATOM 1460 O O . ARG A 1 171 ? -6.297 -17.214 -16.166 1.00 83.94 171 ARG A O 1
ATOM 1467 N N . PHE A 1 172 ? -5.304 -15.227 -16.517 1.00 81.12 172 PHE A N 1
ATOM 1468 C CA . PHE A 1 172 ? -6.331 -14.716 -17.418 1.00 81.12 172 PHE A CA 1
ATOM 1469 C C . PHE A 1 172 ? -5.830 -14.323 -18.802 1.00 81.12 172 PHE A C 1
ATOM 1471 O O . PHE A 1 172 ? -4.667 -13.952 -19.018 1.00 81.12 172 PHE A O 1
ATOM 1478 N N . GLY A 1 173 ? -6.751 -14.368 -19.766 1.00 79.25 173 GLY A N 1
ATOM 1479 C CA . GLY A 1 173 ? -6.525 -13.851 -21.105 1.00 79.25 173 GLY A CA 1
ATOM 1480 C C . GLY A 1 173 ? -6.405 -12.326 -21.096 1.00 79.25 173 GLY A C 1
ATOM 1481 O O . GLY A 1 173 ? -7.009 -11.630 -20.290 1.00 79.25 173 GLY A O 1
ATOM 1482 N N . ARG A 1 174 ? -5.668 -11.742 -22.050 1.00 73.69 174 ARG A N 1
ATOM 1483 C CA . ARG A 1 174 ? -5.410 -10.280 -22.088 1.00 73.69 174 ARG A CA 1
ATOM 1484 C C . ARG A 1 174 ? -6.670 -9.400 -22.012 1.00 73.69 174 ARG A C 1
ATOM 1486 O O . ARG A 1 174 ? -6.570 -8.260 -21.568 1.00 73.69 174 ARG A O 1
ATOM 1493 N N . ARG A 1 175 ? -7.816 -9.904 -22.479 1.00 78.44 175 ARG A N 1
ATOM 1494 C CA . ARG A 1 175 ? -9.098 -9.182 -22.524 1.00 78.44 175 ARG A CA 1
ATOM 1495 C C . ARG A 1 175 ? -9.848 -9.208 -21.189 1.00 78.44 175 ARG A C 1
ATOM 1497 O O . ARG A 1 175 ? -10.562 -8.261 -20.892 1.00 78.44 175 ARG A O 1
ATOM 1504 N N . GLU A 1 176 ? -9.631 -10.237 -20.379 1.00 84.62 176 GLU A N 1
ATOM 1505 C CA . GLU A 1 176 ? -10.347 -10.490 -19.117 1.00 84.62 176 GLU A CA 1
ATOM 1506 C C . GLU A 1 176 ? -9.730 -9.749 -17.926 1.00 84.62 176 GLU A C 1
ATOM 1508 O O . GLU A 1 176 ? -10.311 -9.713 -16.849 1.00 84.62 176 GLU A O 1
ATOM 1513 N N . LYS A 1 177 ? -8.586 -9.081 -18.131 1.00 84.81 177 LYS A N 1
ATOM 1514 C CA . LYS A 1 177 ? -7.879 -8.306 -17.100 1.00 84.81 177 LYS A CA 1
ATOM 1515 C C . LYS A 1 177 ? -8.815 -7.417 -16.280 1.00 84.81 177 LYS A C 1
ATOM 1517 O O . LYS A 1 177 ? -8.677 -7.342 -15.068 1.00 84.81 177 LYS A O 1
ATOM 1522 N N . PHE A 1 178 ? -9.708 -6.685 -16.942 1.00 87.12 178 PHE A N 1
ATOM 1523 C CA . PHE A 1 178 ? -10.581 -5.732 -16.257 1.00 87.12 178 PHE A CA 1
ATOM 1524 C C . PHE A 1 178 ? -11.634 -6.419 -15.397 1.00 87.12 178 PHE A C 1
ATOM 1526 O O . PHE A 1 178 ? -11.942 -5.892 -14.339 1.00 87.12 178 PHE A O 1
ATOM 1533 N N . VAL A 1 179 ? -12.122 -7.584 -15.827 1.00 90.75 179 VAL A N 1
ATOM 1534 C CA . VAL A 1 179 ? -13.109 -8.376 -15.086 1.00 90.75 179 VAL A CA 1
ATOM 1535 C C . VAL A 1 179 ? -12.508 -8.813 -13.755 1.00 90.75 179 VAL A C 1
ATOM 1537 O O . VAL A 1 179 ? -13.069 -8.541 -12.707 1.00 90.75 179 VAL A O 1
ATOM 1540 N N . ILE A 1 180 ? -11.286 -9.339 -13.779 1.00 91.25 180 ILE A N 1
ATOM 1541 C CA . ILE A 1 180 ? -10.616 -9.826 -12.564 1.00 91.25 180 ILE A CA 1
ATOM 1542 C C . ILE A 1 180 ? -10.231 -8.690 -11.621 1.00 91.25 180 ILE A C 1
ATOM 1544 O O . ILE A 1 180 ? -10.353 -8.814 -10.406 1.00 91.25 180 ILE A O 1
ATOM 1548 N N . LEU A 1 181 ? -9.789 -7.550 -12.161 1.00 92.38 181 LEU A N 1
ATOM 1549 C CA . LEU A 1 181 ? -9.554 -6.368 -11.330 1.00 92.38 181 LEU A CA 1
ATOM 1550 C C . LEU A 1 181 ? -10.845 -5.866 -10.669 1.00 92.38 181 LEU A C 1
ATOM 1552 O O . LEU A 1 181 ? -10.776 -5.305 -9.577 1.00 92.38 181 LEU A O 1
ATOM 1556 N N . ASP A 1 182 ? -11.992 -6.055 -11.318 1.00 92.94 182 ASP A N 1
ATOM 1557 C CA . ASP A 1 182 ? -13.296 -5.700 -10.770 1.00 92.94 182 ASP A CA 1
ATOM 1558 C C . ASP A 1 182 ? -13.755 -6.701 -9.701 1.00 92.94 182 ASP A C 1
ATOM 1560 O O . ASP A 1 182 ? -14.140 -6.291 -8.612 1.00 92.94 182 ASP A O 1
ATOM 1564 N N . GLU A 1 183 ? -13.581 -8.002 -9.933 1.00 93.69 183 GLU A N 1
ATOM 1565 C CA . GLU A 1 183 ? -13.851 -9.051 -8.939 1.00 93.69 183 GLU A CA 1
ATOM 1566 C C . GLU A 1 183 ? -13.016 -8.863 -7.662 1.00 93.69 183 GLU A C 1
ATOM 1568 O O . GLU A 1 183 ? -13.516 -8.997 -6.545 1.00 93.69 183 GLU A O 1
ATOM 1573 N N . ILE A 1 184 ? -11.737 -8.505 -7.799 1.00 94.38 184 ILE A N 1
ATOM 1574 C CA . ILE A 1 184 ? -10.852 -8.227 -6.655 1.00 94.38 184 ILE A CA 1
ATOM 1575 C C . ILE A 1 184 ? -11.263 -6.944 -5.937 1.00 94.38 184 ILE A C 1
ATOM 1577 O O . ILE A 1 184 ? -11.149 -6.853 -4.712 1.00 94.38 184 ILE A O 1
ATOM 1581 N N . ARG A 1 185 ? -11.753 -5.943 -6.674 1.00 95.25 185 ARG A N 1
ATOM 1582 C CA . ARG A 1 185 ? -12.330 -4.733 -6.081 1.00 95.25 185 ARG A CA 1
ATOM 1583 C C . ARG A 1 185 ? -13.571 -5.087 -5.261 1.00 95.25 185 ARG A C 1
ATOM 1585 O O . ARG A 1 185 ? -13.693 -4.606 -4.139 1.00 95.25 185 ARG A O 1
ATOM 1592 N N . GLU A 1 186 ? -14.461 -5.927 -5.780 1.00 95.44 186 GLU A N 1
ATOM 1593 C CA . GLU A 1 186 ? -15.668 -6.364 -5.070 1.00 95.44 186 GLU A CA 1
ATOM 1594 C C . GLU A 1 186 ? -15.335 -7.158 -3.807 1.00 95.44 186 GLU A C 1
ATOM 1596 O O . GLU A 1 186 ? -15.826 -6.811 -2.732 1.00 95.44 186 GLU A O 1
ATOM 1601 N N . LYS A 1 187 ? -14.425 -8.138 -3.897 1.00 95.00 187 LYS A N 1
ATOM 1602 C CA . LYS A 1 187 ? -13.912 -8.875 -2.728 1.00 95.00 187 LYS A CA 1
ATOM 1603 C C . LYS A 1 187 ? -13.318 -7.925 -1.686 1.00 95.00 187 LYS A C 1
ATOM 1605 O O . LYS A 1 187 ? -13.668 -7.998 -0.513 1.00 95.00 187 LYS A O 1
ATOM 1610 N N . GLY A 1 188 ? -12.504 -6.961 -2.118 1.00 95.12 188 GLY A N 1
ATOM 1611 C CA . GLY A 1 188 ? -11.906 -5.985 -1.211 1.00 95.12 188 GLY A CA 1
ATOM 1612 C C . GLY A 1 188 ? -12.907 -5.045 -0.534 1.00 95.12 188 GLY A C 1
ATOM 1613 O O . GLY A 1 188 ? -12.666 -4.587 0.581 1.00 95.12 188 GLY A O 1
ATOM 1614 N N . LEU A 1 189 ? -14.040 -4.751 -1.180 1.00 95.62 189 LEU A N 1
ATOM 1615 C CA . LEU A 1 189 ? -15.130 -3.989 -0.566 1.00 95.62 189 LEU A CA 1
ATOM 1616 C C . LEU A 1 189 ? -15.903 -4.807 0.468 1.00 95.62 189 LEU A C 1
ATOM 1618 O O . LEU A 1 189 ? -16.336 -4.235 1.468 1.00 95.62 189 LEU A O 1
ATOM 1622 N N . LEU A 1 190 ? -16.107 -6.103 0.220 1.00 94.69 190 LEU A N 1
ATOM 1623 C CA . LEU A 1 190 ? -16.746 -7.009 1.175 1.00 94.69 190 LEU A CA 1
ATOM 1624 C C . LEU A 1 190 ? -15.889 -7.139 2.435 1.00 94.69 190 LEU A C 1
ATOM 1626 O O . LEU A 1 190 ? -16.377 -6.811 3.514 1.00 94.69 190 LEU A O 1
ATOM 1630 N N . ASP A 1 191 ? -14.597 -7.438 2.274 1.00 93.25 191 ASP A N 1
ATOM 1631 C CA . ASP A 1 191 ? -13.628 -7.505 3.376 1.00 93.25 191 ASP A CA 1
ATOM 1632 C C . ASP A 1 191 ? -13.632 -6.215 4.222 1.00 93.25 191 ASP A C 1
ATOM 1634 O O . ASP A 1 191 ? -13.612 -6.257 5.450 1.00 93.25 191 ASP A O 1
ATOM 1638 N N . PHE A 1 192 ? -13.699 -5.046 3.571 1.00 93.75 192 PHE A N 1
ATOM 1639 C CA . PHE A 1 192 ? -13.753 -3.750 4.256 1.00 93.75 192 PHE A CA 1
ATOM 1640 C C . PHE A 1 192 ? -15.063 -3.529 5.031 1.00 93.75 192 PHE A C 1
ATOM 1642 O O . PHE A 1 192 ? -15.081 -2.885 6.083 1.00 93.75 192 PHE A O 1
ATOM 1649 N N . LYS A 1 193 ? -16.197 -4.006 4.510 1.00 93.19 193 LYS A N 1
ATOM 1650 C CA . LYS A 1 193 ? -17.485 -3.914 5.214 1.00 93.19 193 LYS A CA 1
ATOM 1651 C C . LYS A 1 193 ? -17.491 -4.820 6.439 1.00 93.19 193 LYS A C 1
ATOM 1653 O O . LYS A 1 193 ? -17.918 -4.373 7.501 1.00 93.19 193 LYS A O 1
ATOM 1658 N N . GLU A 1 194 ? -16.972 -6.035 6.297 1.00 91.81 194 GLU A N 1
ATOM 1659 C CA . GLU A 1 194 ? -16.825 -6.995 7.392 1.00 91.81 194 GLU A CA 1
ATOM 1660 C C . GLU A 1 194 ? -15.933 -6.423 8.495 1.00 91.81 194 GLU A C 1
ATOM 1662 O O . GLU A 1 194 ? -16.376 -6.321 9.640 1.00 91.81 194 GLU A O 1
ATOM 1667 N N . SER A 1 195 ? -14.751 -5.897 8.152 1.00 88.50 195 SER A N 1
ATOM 1668 C CA . SER A 1 195 ? -13.838 -5.311 9.140 1.00 88.50 195 SER A CA 1
ATOM 1669 C C . SER A 1 195 ? -14.441 -4.119 9.890 1.00 88.50 195 SER A C 1
ATOM 1671 O O . SER A 1 195 ? -14.200 -3.962 11.088 1.00 88.50 195 SER A O 1
ATOM 1673 N N . ASN A 1 196 ? -15.248 -3.286 9.225 1.00 89.38 196 ASN A N 1
ATOM 1674 C CA . ASN A 1 196 ? -15.947 -2.191 9.904 1.00 89.38 196 ASN A CA 1
ATOM 1675 C C . ASN A 1 196 ? -17.045 -2.712 10.831 1.00 89.38 196 ASN A C 1
ATOM 1677 O O . ASN A 1 196 ? -17.144 -2.248 11.960 1.00 89.38 196 ASN A O 1
ATOM 1681 N N . SER A 1 197 ? -17.827 -3.702 10.391 1.00 89.75 197 SER A N 1
ATOM 1682 C CA . SER A 1 197 ? -18.891 -4.282 11.217 1.00 89.75 197 SER A CA 1
ATOM 1683 C C . SER A 1 197 ? -18.350 -4.960 12.481 1.00 89.75 197 SER A C 1
ATOM 1685 O O . SER A 1 197 ? -18.910 -4.780 13.563 1.00 89.75 197 SER A O 1
ATOM 1687 N N . GLU A 1 198 ? -17.213 -5.656 12.374 1.00 87.31 198 GLU A N 1
ATOM 1688 C CA . GLU A 1 198 ? -16.477 -6.203 13.517 1.00 87.31 198 GLU A CA 1
ATOM 1689 C C . GLU A 1 198 ? -16.054 -5.087 14.478 1.00 87.31 198 GLU A C 1
ATOM 1691 O O . GLU A 1 198 ? -16.340 -5.160 15.674 1.00 87.31 198 GLU A O 1
ATOM 1696 N N . SER A 1 199 ? -15.431 -4.029 13.952 1.00 84.75 199 SER A N 1
ATOM 1697 C CA . SER A 1 199 ? -14.957 -2.889 14.746 1.00 84.75 199 SER A CA 1
ATOM 1698 C C . SER A 1 199 ? -16.099 -2.183 15.483 1.00 84.75 199 SER A C 1
ATOM 1700 O O . SER A 1 199 ? -15.978 -1.893 16.675 1.00 84.75 199 SER A O 1
ATOM 1702 N N . ASP A 1 200 ? -17.227 -1.966 14.804 1.00 86.31 200 ASP A N 1
ATOM 1703 C CA . ASP A 1 200 ? -18.421 -1.338 15.375 1.00 86.31 200 ASP A CA 1
ATOM 1704 C C . ASP A 1 200 ? -19.037 -2.216 16.476 1.00 86.31 200 ASP A C 1
ATOM 1706 O O . ASP A 1 200 ? -19.407 -1.719 17.543 1.00 86.31 200 ASP A O 1
ATOM 1710 N N . SER A 1 201 ? -19.097 -3.535 16.262 1.00 90.25 201 SER A N 1
ATOM 1711 C CA . SER A 1 201 ? -19.624 -4.480 17.253 1.00 90.25 201 SER A CA 1
ATOM 1712 C C . SER A 1 201 ? -18.762 -4.545 18.522 1.00 90.25 201 SER A C 1
ATOM 1714 O O . SER A 1 201 ? -19.295 -4.537 19.634 1.00 90.25 201 SER A O 1
ATOM 1716 N N . LEU A 1 202 ? -17.432 -4.526 18.377 1.00 88.62 202 LEU A N 1
ATOM 1717 C CA . LEU A 1 202 ? -16.482 -4.511 19.492 1.00 88.62 202 LEU A CA 1
ATOM 1718 C C . LEU A 1 202 ? -16.606 -3.225 20.315 1.00 88.62 202 LEU A C 1
ATOM 1720 O O . LEU A 1 202 ? -16.614 -3.279 21.546 1.00 88.62 202 LEU A O 1
ATOM 1724 N N . GLN A 1 203 ? -16.757 -2.074 19.656 1.00 86.50 203 GLN A N 1
ATOM 1725 C CA . GLN A 1 203 ? -16.971 -0.795 20.339 1.00 86.50 203 GLN A CA 1
ATOM 1726 C C . GLN A 1 203 ? -18.284 -0.780 21.126 1.00 86.50 203 GLN A C 1
ATOM 1728 O O . GLN A 1 203 ? -18.304 -0.336 22.276 1.00 86.50 203 GLN A O 1
ATOM 1733 N N . GLN A 1 204 ? -19.368 -1.310 20.553 1.00 87.94 204 GLN A N 1
ATOM 1734 C CA . GLN A 1 204 ? -20.652 -1.421 21.251 1.00 87.94 204 GLN A CA 1
ATOM 1735 C C . GLN A 1 204 ? -20.558 -2.336 22.477 1.00 87.94 204 GLN A C 1
ATOM 1737 O O . GLN A 1 204 ? -21.055 -1.977 23.545 1.00 87.94 204 GLN A O 1
ATOM 1742 N N . GLN A 1 205 ? -19.876 -3.481 22.366 1.00 88.62 205 GLN A N 1
ATOM 1743 C CA . GLN A 1 205 ? -19.658 -4.385 23.501 1.00 88.62 205 GLN A CA 1
ATOM 1744 C C . GLN A 1 205 ? -18.841 -3.723 24.616 1.00 88.62 205 GLN A C 1
ATOM 1746 O O . GLN A 1 205 ? -19.200 -3.842 25.787 1.00 88.62 205 GLN A O 1
ATOM 1751 N N . GLN A 1 206 ? -17.780 -2.985 24.277 1.00 87.06 206 GLN A N 1
ATOM 1752 C CA . GLN A 1 206 ? -16.975 -2.263 25.268 1.00 87.06 206 GLN A CA 1
ATOM 1753 C C . GLN A 1 206 ? -17.778 -1.168 25.977 1.00 87.06 206 GLN A C 1
ATOM 1755 O O . GLN A 1 206 ? -17.692 -1.042 27.198 1.00 87.06 206 GLN A O 1
ATOM 1760 N N . GLN A 1 207 ? -18.600 -0.410 25.245 1.00 86.56 207 GLN A N 1
ATOM 1761 C CA . GLN A 1 207 ? -19.477 0.601 25.841 1.00 86.56 207 GLN A CA 1
ATOM 1762 C C . GLN A 1 207 ? -20.510 -0.029 26.781 1.00 86.56 207 GLN A C 1
ATOM 1764 O O . GLN A 1 207 ? -20.716 0.472 27.887 1.00 86.56 207 GLN A O 1
ATOM 1769 N N . GLN A 1 208 ? -21.114 -1.154 26.390 1.00 86.81 208 GLN A N 1
ATOM 1770 C CA . GLN A 1 208 ? -22.050 -1.886 27.246 1.00 86.81 208 GLN A CA 1
ATOM 1771 C C . GLN A 1 208 ? -21.370 -2.429 28.508 1.00 86.81 208 GLN A C 1
ATOM 1773 O O . GLN A 1 208 ? -21.924 -2.299 29.597 1.00 86.81 208 GLN A O 1
ATOM 1778 N N . GLN A 1 209 ? -20.157 -2.980 28.398 1.00 85.12 209 GLN A N 1
ATOM 1779 C CA . GLN A 1 209 ? -19.394 -3.454 29.557 1.00 85.12 209 GLN A CA 1
ATOM 1780 C C . GLN A 1 209 ? -19.019 -2.311 30.508 1.00 85.12 209 GLN A C 1
ATOM 1782 O O . GLN A 1 209 ? -19.155 -2.463 31.720 1.00 85.12 209 GLN A O 1
ATOM 1787 N N . GLN A 1 210 ? -18.604 -1.152 29.986 1.00 83.00 210 GLN A N 1
ATOM 1788 C CA . GLN A 1 210 ? -18.316 0.025 30.813 1.00 83.00 210 GLN A CA 1
ATOM 1789 C C . GLN A 1 210 ? -19.568 0.541 31.528 1.00 83.00 210 GLN A C 1
ATOM 1791 O O . GLN A 1 210 ? -19.507 0.846 32.717 1.00 83.00 210 GLN A O 1
ATOM 1796 N N . GLN A 1 211 ? -20.715 0.583 30.844 1.00 80.75 211 GLN A N 1
ATOM 1797 C CA . GLN A 1 211 ? -21.989 0.959 31.465 1.00 80.75 211 GLN A CA 1
ATOM 1798 C C . GLN A 1 211 ? -22.414 -0.039 32.548 1.00 80.75 211 GLN A C 1
ATOM 1800 O O . GLN A 1 211 ? -22.836 0.379 33.624 1.00 80.75 211 GLN A O 1
ATOM 1805 N N . GLN A 1 212 ? -22.254 -1.345 32.314 1.00 77.81 212 GLN A N 1
ATOM 1806 C CA . GLN A 1 212 ? -22.538 -2.372 33.322 1.00 77.81 212 GLN A CA 1
ATOM 1807 C C . GLN A 1 212 ? -21.605 -2.266 34.534 1.00 77.81 212 GLN A C 1
ATOM 1809 O O . GLN A 1 212 ? -22.071 -2.376 35.665 1.00 77.81 212 GLN A O 1
ATOM 1814 N N . GLN A 1 213 ? -20.310 -2.004 34.328 1.00 73.38 213 GLN A N 1
ATOM 1815 C CA . GLN A 1 213 ? -19.363 -1.782 35.426 1.00 73.38 213 GLN A CA 1
ATOM 1816 C C . GLN A 1 213 ? -19.710 -0.526 36.234 1.00 73.38 213 GLN A C 1
ATOM 1818 O O . GLN A 1 213 ? -19.684 -0.571 37.463 1.00 73.38 213 GLN A O 1
ATOM 1823 N N . GLN A 1 214 ? -20.093 0.572 35.574 1.00 69.44 214 GLN A N 1
ATOM 1824 C CA . GLN A 1 214 ? -20.554 1.786 36.257 1.00 69.44 214 GLN A CA 1
ATOM 1825 C C . GLN A 1 214 ? -21.846 1.541 37.047 1.00 69.44 214 GLN A C 1
ATOM 1827 O O . GLN A 1 214 ? -21.938 1.962 38.198 1.00 69.44 214 GLN A O 1
ATOM 1832 N N . GLN A 1 215 ? -22.813 0.808 36.485 1.00 64.94 215 GLN A N 1
ATOM 1833 C CA . GLN A 1 215 ? -24.041 0.436 37.198 1.00 64.94 215 GLN A CA 1
ATOM 1834 C C . GLN A 1 215 ? -23.764 -0.480 38.398 1.00 64.94 215 GLN A C 1
ATOM 1836 O O . GLN A 1 215 ? -24.354 -0.283 39.456 1.00 64.94 215 GLN A O 1
ATOM 1841 N N . GLN A 1 216 ? -22.848 -1.448 38.280 1.00 59.34 216 GLN A N 1
ATOM 1842 C CA . GLN A 1 216 ? -22.452 -2.300 39.409 1.00 59.34 216 GLN A CA 1
ATOM 1843 C C . GLN A 1 216 ? -21.747 -1.506 40.518 1.00 59.34 216 GLN A C 1
ATOM 1845 O O . GLN A 1 216 ? -21.999 -1.760 41.694 1.00 59.34 216 GLN A O 1
ATOM 1850 N N . GLN A 1 217 ? -20.910 -0.524 40.169 1.00 59.84 217 GLN A N 1
ATOM 1851 C CA . GLN A 1 217 ? -20.296 0.377 41.151 1.00 59.84 217 GLN A CA 1
ATOM 1852 C C . GLN A 1 217 ? -21.340 1.265 41.842 1.00 59.84 217 GLN A C 1
ATOM 1854 O O . GLN A 1 217 ? -21.278 1.435 43.058 1.00 59.84 217 GLN A O 1
ATOM 1859 N N . GLN A 1 218 ? -22.337 1.769 41.106 1.00 58.78 218 GLN A N 1
ATOM 1860 C CA . GLN A 1 218 ? -23.448 2.537 41.683 1.00 58.78 218 GLN A CA 1
ATOM 1861 C C . GLN A 1 218 ? -24.329 1.683 42.608 1.00 58.78 218 GLN A C 1
ATOM 1863 O O . GLN A 1 218 ? -24.716 2.152 43.672 1.00 58.78 218 GLN A O 1
ATOM 1868 N N . GLN A 1 219 ? -24.595 0.415 42.274 1.00 55.34 219 GLN A N 1
ATOM 1869 C CA . GLN A 1 219 ? -25.403 -0.481 43.119 1.00 55.34 219 GLN A CA 1
ATOM 1870 C C . GLN A 1 219 ? -24.750 -0.823 44.470 1.00 55.34 219 GLN A C 1
ATOM 1872 O O . GLN A 1 219 ? -25.458 -1.191 45.407 1.00 55.34 219 GLN A O 1
ATOM 1877 N N . GLN A 1 220 ? -23.426 -0.693 44.604 1.00 54.62 220 GLN A N 1
ATOM 1878 C CA . GLN A 1 220 ? -22.737 -0.862 45.891 1.00 54.62 220 GLN A CA 1
ATOM 1879 C C . GLN A 1 220 ? -22.830 0.386 46.784 1.00 54.62 220 GLN A C 1
ATOM 1881 O O . GLN A 1 220 ? -22.645 0.279 47.994 1.00 54.62 220 GLN A O 1
ATOM 1886 N N . GLN A 1 221 ? -23.152 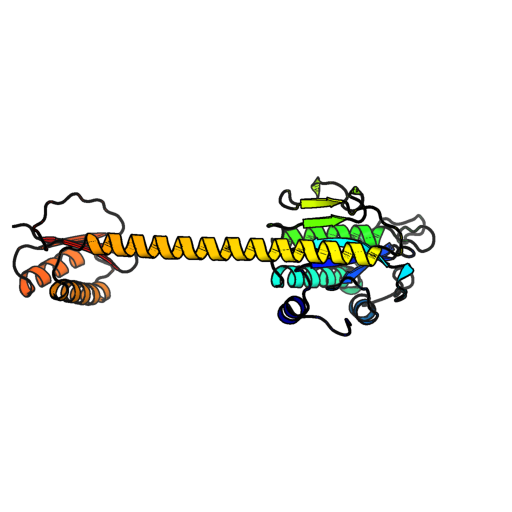1.559 46.229 1.00 57.41 221 GLN A N 1
ATOM 1887 C CA . GLN A 1 221 ? -23.343 2.792 46.993 1.00 57.41 221 GLN A CA 1
ATOM 1888 C C . GLN A 1 221 ? -24.763 2.807 47.570 1.00 57.41 221 GLN A C 1
ATOM 1890 O O . GLN A 1 221 ? -25.740 3.049 46.869 1.00 57.41 221 GLN A O 1
ATOM 1895 N N . SER A 1 222 ? -24.898 2.509 48.863 1.00 63.12 222 SER A N 1
ATOM 1896 C CA . SER A 1 222 ? -26.219 2.372 49.498 1.00 63.12 222 SER A CA 1
ATOM 1897 C C . SER A 1 222 ? -26.748 3.671 50.119 1.00 63.12 222 SER A C 1
ATOM 1899 O O . SER A 1 222 ? -27.892 3.693 50.561 1.00 63.12 222 SER A O 1
ATOM 1901 N N . VAL A 1 223 ? -25.957 4.745 50.172 1.00 63.66 223 VAL A N 1
ATOM 1902 C CA . VAL A 1 223 ? -26.321 6.023 50.822 1.00 63.66 223 VAL A CA 1
ATOM 1903 C C . VAL A 1 223 ? -27.389 6.797 50.025 1.00 63.66 223 VAL A C 1
ATOM 1905 O O . VAL A 1 223 ? -27.447 6.678 48.807 1.00 63.66 223 VAL A O 1
ATOM 1908 N N . SER A 1 224 ? -28.223 7.602 50.697 1.00 69.50 224 SER A N 1
ATOM 1909 C CA . SER A 1 224 ? -29.186 8.535 50.078 1.00 69.50 224 SER A CA 1
ATOM 1910 C C . SER A 1 224 ? -28.514 9.487 49.072 1.00 69.50 224 SER A C 1
ATOM 1912 O O . SER A 1 224 ? -27.451 10.030 49.372 1.00 69.50 224 SER A O 1
ATOM 1914 N N . GLU A 1 225 ? -29.133 9.748 47.912 1.00 72.12 225 GLU A N 1
ATOM 1915 C CA . GLU A 1 225 ? -28.584 10.619 46.848 1.00 72.12 225 GLU A CA 1
ATOM 1916 C C . GLU A 1 225 ? -28.142 12.005 47.364 1.00 72.12 225 GLU A C 1
ATOM 1918 O O . GLU A 1 225 ? -27.127 12.545 46.922 1.00 72.12 225 GLU A O 1
ATOM 1923 N N . ALA A 1 226 ? -28.861 12.560 48.349 1.00 75.00 226 ALA A N 1
ATOM 1924 C CA . ALA A 1 226 ? -28.538 13.854 48.952 1.00 75.00 226 ALA A CA 1
ATOM 1925 C C . ALA A 1 226 ? -27.232 13.832 49.769 1.00 75.00 226 ALA A C 1
ATOM 1927 O O . ALA A 1 226 ? -26.458 14.790 49.726 1.00 75.00 226 ALA A O 1
ATOM 1928 N N . ASP A 1 227 ? -26.968 12.742 50.489 1.00 78.00 227 ASP A N 1
ATOM 1929 C CA . ASP A 1 227 ? -25.763 12.598 51.310 1.00 78.00 227 ASP A CA 1
ATOM 1930 C C . ASP A 1 227 ? -24.562 12.187 50.447 1.00 78.00 227 ASP A C 1
ATOM 1932 O O . ASP A 1 227 ? -23.446 12.644 50.688 1.00 78.00 227 ASP A O 1
ATOM 1936 N N . GLN A 1 228 ? -24.785 11.418 49.373 1.00 80.62 228 GLN A N 1
ATOM 1937 C CA . GLN A 1 228 ? -23.749 11.102 48.381 1.00 80.62 228 GLN A CA 1
ATOM 1938 C C . GLN A 1 228 ? -23.176 12.367 47.727 1.00 80.62 228 GLN A C 1
ATOM 1940 O O . GLN A 1 228 ? -21.955 12.517 47.640 1.00 80.62 228 GLN A O 1
ATOM 1945 N N . ALA A 1 229 ? -24.044 13.294 47.304 1.00 82.62 229 ALA A N 1
ATOM 1946 C CA . ALA A 1 229 ? -23.626 14.548 46.680 1.00 82.62 229 ALA A CA 1
ATOM 1947 C C . ALA A 1 229 ? -22.775 15.406 47.631 1.00 82.62 229 ALA A C 1
ATOM 1949 O O . ALA A 1 229 ? -21.713 15.892 47.238 1.00 82.62 229 ALA A O 1
ATOM 1950 N N . LYS A 1 230 ? -23.191 15.516 48.901 1.00 85.81 230 LYS A N 1
ATOM 1951 C CA . LYS A 1 230 ? -22.433 16.233 49.938 1.00 85.81 230 LYS A CA 1
ATOM 1952 C C . LYS A 1 230 ? -21.071 15.599 50.195 1.00 85.81 230 LYS A C 1
ATOM 1954 O O . LYS A 1 230 ? -20.061 16.296 50.190 1.00 85.81 230 LYS A O 1
ATOM 1959 N N . ILE A 1 231 ? -21.018 14.275 50.363 1.00 86.81 231 ILE A N 1
ATOM 1960 C CA . ILE A 1 231 ? -19.760 13.545 50.584 1.00 86.81 231 ILE A CA 1
ATOM 1961 C C . ILE A 1 231 ? -18.796 13.796 49.423 1.00 86.81 231 ILE A C 1
ATOM 1963 O O . ILE A 1 231 ? -17.611 14.055 49.648 1.00 86.81 231 ILE A O 1
ATOM 1967 N N . PHE A 1 232 ? -19.290 13.786 48.185 1.00 87.88 232 PHE A N 1
ATOM 1968 C CA . PHE A 1 232 ? -18.468 14.050 47.008 1.00 87.88 232 PHE A CA 1
ATOM 1969 C C . PHE A 1 232 ? -17.939 15.494 46.963 1.00 87.88 232 PHE A C 1
ATOM 1971 O O . PHE A 1 232 ? -16.754 15.705 46.696 1.00 87.88 232 PHE A O 1
ATOM 1978 N N . GLU A 1 233 ? -18.775 16.486 47.279 1.00 87.69 233 GLU A N 1
ATOM 1979 C CA . GLU A 1 233 ? -18.394 17.905 47.312 1.00 87.69 233 GLU A CA 1
ATOM 1980 C C . GLU A 1 233 ? -17.332 18.196 48.387 1.00 87.69 233 GLU A C 1
ATOM 1982 O O . GLU A 1 233 ? -16.283 18.788 48.099 1.00 87.69 233 GLU A O 1
ATOM 1987 N N . ILE A 1 234 ? -17.545 17.689 49.606 1.00 88.69 234 ILE A N 1
ATOM 1988 C CA . ILE A 1 234 ? -16.586 17.782 50.715 1.00 88.69 234 ILE A CA 1
ATOM 1989 C C . ILE A 1 234 ? -15.265 17.121 50.313 1.00 88.69 234 ILE A C 1
ATOM 1991 O O . ILE A 1 234 ? -14.197 17.717 50.492 1.00 88.69 234 ILE A O 1
ATOM 1995 N N . THR A 1 235 ? -15.330 15.926 49.716 1.00 89.38 235 THR A N 1
ATOM 1996 C CA . THR A 1 235 ? -14.140 15.185 49.282 1.00 89.38 235 THR A CA 1
ATOM 1997 C C . THR A 1 235 ? -13.349 15.961 48.243 1.00 89.38 235 THR A C 1
ATOM 1999 O O . THR A 1 235 ? -12.135 16.096 48.384 1.00 89.38 235 THR A O 1
ATOM 2002 N N . LYS A 1 236 ? -14.018 16.542 47.245 1.00 88.94 236 LYS A N 1
ATOM 2003 C CA . LYS A 1 236 ? -13.362 17.333 46.202 1.00 88.94 236 LYS A CA 1
ATOM 2004 C C . LYS A 1 236 ? -12.653 18.566 46.774 1.00 88.94 236 LYS A C 1
ATOM 2006 O O . LYS A 1 236 ? -11.481 18.778 46.468 1.00 88.94 236 LYS A O 1
ATOM 2011 N N . SER A 1 237 ? -13.312 19.315 47.663 1.00 88.69 237 SER A N 1
ATOM 2012 C CA . SER A 1 237 ? -12.730 20.524 48.275 1.00 88.69 237 SER A CA 1
ATOM 2013 C C . SER A 1 237 ? -11.459 20.237 49.091 1.00 88.69 237 SER A C 1
ATOM 2015 O O . SER A 1 237 ? -10.461 20.960 49.003 1.00 88.69 237 SER A O 1
ATOM 2017 N N . LEU A 1 238 ? -11.459 19.147 49.865 1.00 87.25 238 LEU A N 1
ATOM 2018 C CA . LEU A 1 238 ? -10.310 18.748 50.678 1.00 87.25 238 LEU A CA 1
ATOM 2019 C C . LEU A 1 238 ? -9.210 18.098 49.834 1.00 87.25 238 LEU A C 1
ATOM 2021 O O . LEU A 1 238 ? -8.024 18.307 50.106 1.00 87.25 238 LEU A O 1
ATOM 2025 N N . TYR A 1 239 ? -9.585 17.354 48.793 1.00 88.38 239 TYR A N 1
ATOM 2026 C CA . TYR A 1 239 ? -8.642 16.712 47.885 1.00 88.38 239 TYR A CA 1
ATOM 2027 C C . TYR A 1 239 ? -7.789 17.729 47.123 1.00 88.38 239 TYR A C 1
ATOM 2029 O O . TYR A 1 239 ? -6.571 17.560 47.049 1.00 88.38 239 TYR A O 1
ATOM 2037 N N . GLU A 1 240 ? -8.391 18.816 46.629 1.00 84.25 240 GLU A N 1
ATOM 2038 C CA . GLU A 1 240 ? -7.669 19.892 45.932 1.00 84.25 240 GLU A CA 1
ATOM 2039 C C . GLU A 1 240 ? -6.614 20.562 46.829 1.00 84.25 240 GLU A C 1
ATOM 2041 O O . GLU A 1 240 ? -5.549 20.956 46.355 1.00 84.25 240 GLU A O 1
ATOM 2046 N N . THR A 1 241 ? -6.862 20.615 48.140 1.00 83.19 241 THR A N 1
ATOM 2047 C CA . THR A 1 241 ? -5.977 21.276 49.110 1.00 83.19 241 THR A CA 1
ATOM 2048 C C . THR A 1 241 ? -4.880 20.345 49.651 1.00 83.19 241 THR A C 1
ATOM 2050 O O . THR A 1 241 ? -3.761 20.788 49.911 1.00 83.19 241 THR A O 1
ATOM 2053 N N . MET A 1 242 ? -5.169 19.049 49.840 1.00 80.38 242 MET A N 1
ATOM 2054 C CA . MET A 1 242 ? -4.320 18.121 50.616 1.00 80.38 242 MET A CA 1
ATOM 2055 C C . MET A 1 242 ? -3.940 16.819 49.883 1.00 80.38 242 MET A C 1
ATOM 2057 O O . MET A 1 242 ? -3.626 15.809 50.516 1.00 80.38 242 MET A O 1
ATOM 2061 N N . LYS A 1 243 ? -3.871 16.837 48.545 1.00 75.38 243 LYS A N 1
ATOM 2062 C CA . LYS A 1 243 ? -3.572 15.667 47.684 1.00 75.38 243 LYS A CA 1
ATOM 2063 C C . LYS A 1 243 ? -2.308 14.865 48.050 1.00 75.38 243 LYS A C 1
ATOM 2065 O O . LYS A 1 243 ? -2.249 13.663 47.795 1.00 75.38 243 LYS A O 1
ATOM 2070 N N . ASN A 1 244 ? -1.300 15.498 48.657 1.00 79.50 244 ASN A N 1
ATOM 2071 C CA . ASN A 1 244 ? -0.003 14.869 48.953 1.00 79.50 244 ASN A CA 1
ATOM 2072 C C . ASN A 1 244 ? 0.084 14.194 50.336 1.00 79.50 244 ASN A C 1
ATOM 2074 O O . ASN A 1 244 ? 1.076 13.518 50.609 1.00 79.50 244 ASN A O 1
ATOM 2078 N N . LYS A 1 245 ? -0.924 14.348 51.208 1.00 86.00 245 LYS A N 1
ATOM 2079 C CA . LYS A 1 245 ? -0.921 13.806 52.578 1.00 86.00 245 LYS A CA 1
ATOM 2080 C C . LYS A 1 245 ? -2.170 12.959 52.840 1.00 86.00 245 LYS A C 1
ATOM 2082 O O . LYS A 1 245 ? -3.160 13.439 53.377 1.00 86.00 245 LYS A O 1
ATOM 2087 N N . GLN A 1 246 ? -2.113 11.684 52.453 1.00 82.50 246 GLN A N 1
ATOM 2088 C CA . GLN A 1 246 ? -3.255 10.752 52.498 1.00 82.50 246 GLN A CA 1
ATOM 2089 C C . GLN A 1 246 ? -3.831 10.566 53.911 1.00 82.50 246 GLN A C 1
ATOM 2091 O O . GLN A 1 246 ? -5.047 10.576 54.081 1.00 82.50 246 GLN A O 1
ATOM 2096 N N . THR A 1 247 ? -2.963 10.430 54.917 1.00 85.31 247 THR A N 1
ATOM 2097 C CA . THR A 1 247 ? -3.372 10.227 56.315 1.00 85.31 247 THR A CA 1
ATOM 2098 C C . THR A 1 247 ? -4.114 11.442 56.870 1.00 85.31 247 THR A C 1
ATOM 2100 O O . THR A 1 247 ? -5.183 11.296 57.458 1.00 85.31 247 THR A O 1
ATOM 2103 N N . ASP A 1 248 ? -3.586 12.642 56.620 1.00 87.50 248 ASP A N 1
ATOM 2104 C CA . ASP A 1 248 ? -4.197 13.900 57.063 1.00 87.50 248 ASP A CA 1
ATOM 2105 C C . ASP A 1 248 ? -5.525 14.151 56.332 1.00 87.50 248 ASP A C 1
ATOM 2107 O O . ASP A 1 248 ? -6.503 14.584 56.940 1.00 87.50 248 ASP A O 1
ATOM 2111 N N . LEU A 1 249 ? -5.586 13.815 55.037 1.00 89.31 249 LEU A N 1
ATOM 2112 C CA . LEU A 1 249 ? -6.800 13.907 54.228 1.00 89.31 249 LEU A CA 1
ATOM 2113 C C . LEU A 1 249 ? -7.910 12.989 54.762 1.00 89.31 249 LEU A C 1
ATOM 2115 O O . LEU A 1 249 ? -9.047 13.434 54.893 1.00 89.31 249 LEU A O 1
ATOM 2119 N N . ALA A 1 250 ? -7.594 11.736 55.106 1.00 89.12 250 ALA A N 1
ATOM 2120 C CA . ALA A 1 250 ? -8.569 10.798 55.664 1.00 89.12 250 ALA A CA 1
ATOM 2121 C C . ALA A 1 250 ? -9.115 11.272 57.024 1.00 89.12 250 ALA A C 1
ATOM 2123 O O . ALA A 1 250 ? -10.321 11.198 57.260 1.00 89.12 250 ALA A O 1
ATOM 2124 N N . LEU A 1 251 ? -8.251 11.817 57.890 1.00 89.31 251 LEU A N 1
ATOM 2125 C CA . LEU A 1 251 ? -8.650 12.391 59.180 1.00 89.31 251 LEU A CA 1
ATOM 2126 C C . LEU A 1 251 ? -9.546 13.625 59.013 1.00 89.31 251 LEU A C 1
ATOM 2128 O O . LEU A 1 251 ? -10.565 13.736 59.693 1.00 89.31 251 LEU A O 1
ATOM 2132 N N . ALA A 1 252 ? -9.196 14.527 58.093 1.00 89.69 252 ALA A N 1
ATOM 2133 C CA . ALA A 1 252 ? -9.983 15.724 57.812 1.00 89.69 252 ALA A CA 1
ATOM 2134 C C . ALA A 1 252 ? -11.358 15.387 57.215 1.00 89.69 252 ALA A C 1
ATOM 2136 O O . ALA A 1 252 ? -12.359 15.991 57.600 1.00 89.69 252 ALA A O 1
ATOM 2137 N N . LEU A 1 253 ? -11.412 14.409 56.303 1.00 91.38 253 LEU A N 1
ATOM 2138 C CA . LEU A 1 253 ? -12.664 13.922 55.721 1.00 91.38 253 LEU A CA 1
ATOM 2139 C C . LEU A 1 253 ? -13.558 13.300 56.784 1.00 91.38 253 LEU A C 1
ATOM 2141 O O . LEU A 1 253 ? -14.726 13.658 56.871 1.00 91.38 253 LEU A O 1
ATOM 2145 N N . LYS A 1 254 ? -13.001 12.429 57.630 1.00 90.62 254 LYS A N 1
ATOM 2146 C CA . LYS A 1 254 ? -13.735 11.844 58.752 1.00 90.62 254 LYS A CA 1
ATOM 2147 C C . LYS A 1 254 ? -14.335 12.924 59.657 1.00 90.62 254 LYS A C 1
ATOM 2149 O O . LYS A 1 254 ? -15.530 12.895 59.908 1.00 90.62 254 LYS A O 1
ATOM 2154 N N . GLY A 1 255 ? -13.526 13.891 60.100 1.00 89.25 255 GLY A N 1
ATOM 2155 C CA . GLY A 1 255 ? -13.981 14.937 61.020 1.00 89.25 255 GLY A CA 1
ATOM 2156 C C . GLY A 1 255 ? -15.150 15.762 60.473 1.00 89.25 255 GLY A C 1
ATOM 2157 O O . GLY A 1 255 ? -16.127 15.968 61.184 1.00 89.25 255 GLY A O 1
ATOM 2158 N N . LYS A 1 256 ? -15.086 16.170 59.197 1.00 90.19 256 LYS A N 1
ATOM 2159 C CA . LYS A 1 256 ? -16.185 16.912 58.556 1.00 90.19 256 LYS A CA 1
ATOM 2160 C C . LYS A 1 256 ? -17.454 16.076 58.389 1.00 90.19 256 LYS A C 1
ATOM 2162 O O . LYS A 1 256 ? -18.552 16.593 58.557 1.00 90.19 256 LYS A O 1
ATOM 2167 N N . LEU A 1 257 ? -17.314 14.796 58.047 1.00 88.31 257 LEU A N 1
ATOM 2168 C CA . LEU A 1 257 ? -18.462 13.907 57.860 1.00 88.31 257 LEU A CA 1
ATOM 2169 C C . LEU A 1 257 ? -19.157 13.578 59.185 1.00 88.31 257 LEU A C 1
ATOM 2171 O O . LEU A 1 257 ? -20.386 13.567 59.232 1.00 88.31 257 LEU A O 1
ATOM 2175 N N . ASP A 1 258 ? -18.387 13.378 60.257 1.00 89.62 258 ASP A N 1
ATOM 2176 C CA . ASP A 1 258 ? -18.916 13.170 61.609 1.00 89.62 258 ASP A CA 1
ATOM 2177 C C . ASP A 1 258 ? -19.705 14.405 62.098 1.00 89.62 258 ASP A C 1
ATOM 2179 O O . ASP A 1 258 ? -20.739 14.251 62.749 1.00 89.62 258 ASP A O 1
ATOM 2183 N N . GLU A 1 259 ? -19.251 15.619 61.753 1.00 88.31 259 GLU A N 1
ATOM 2184 C CA . GLU A 1 259 ? -19.897 16.891 62.118 1.00 88.31 259 GLU A CA 1
ATOM 2185 C C . GLU A 1 259 ? -21.179 17.167 61.313 1.00 88.31 259 GLU A C 1
ATOM 2187 O O . GLU A 1 259 ? -22.198 17.546 61.892 1.00 88.31 259 GLU A O 1
ATOM 2192 N N . GLU A 1 260 ? -21.155 16.965 59.991 1.00 86.25 260 GLU A N 1
ATOM 2193 C CA . GLU A 1 260 ? -22.271 17.341 59.110 1.00 86.25 260 GLU A CA 1
ATOM 2194 C C . GLU A 1 260 ? -23.348 16.257 58.948 1.00 86.25 260 GLU A C 1
ATOM 2196 O O . GLU A 1 260 ? -24.526 16.587 58.787 1.00 86.25 260 GLU A O 1
ATOM 2201 N N . LEU A 1 261 ? -22.969 14.973 58.950 1.00 82.25 261 LEU A N 1
ATOM 2202 C CA . LEU A 1 261 ? -23.878 13.850 58.655 1.00 82.25 261 LEU A CA 1
ATOM 2203 C C . LEU A 1 261 ? -24.204 12.986 59.880 1.00 82.25 261 LEU A C 1
ATOM 2205 O O . LEU A 1 261 ? -25.159 12.210 59.835 1.00 82.25 261 LEU A O 1
ATOM 2209 N N . GLY A 1 262 ? -23.450 13.137 60.971 1.00 78.38 262 GLY A N 1
ATOM 2210 C CA . GLY A 1 262 ? -23.708 12.487 62.252 1.00 78.38 262 GLY A CA 1
ATOM 2211 C C . GLY A 1 262 ? -23.336 10.998 62.313 1.00 78.38 262 GLY A C 1
ATOM 2212 O O . GLY A 1 262 ? -23.621 10.198 61.417 1.00 78.38 262 GLY A O 1
ATOM 2213 N N . GLY A 1 263 ? -22.750 10.615 63.450 1.00 72.31 263 GLY A N 1
ATOM 2214 C CA . GLY A 1 263 ? -22.287 9.254 63.742 1.00 72.31 263 GLY A CA 1
ATOM 2215 C C . GLY A 1 263 ? -20.819 9.037 63.362 1.00 72.31 263 GLY A C 1
ATOM 2216 O O . GLY A 1 263 ? -20.245 9.872 62.673 1.00 72.31 263 GLY A O 1
ATOM 2217 N N . PRO A 1 264 ? -20.183 7.946 63.823 1.00 85.56 264 PRO A N 1
ATOM 2218 C CA . PRO A 1 264 ? -18.783 7.695 63.511 1.00 85.56 264 PRO A CA 1
ATOM 2219 C C . PRO A 1 264 ? -18.632 7.162 62.078 1.00 85.56 264 PRO A C 1
ATOM 2221 O O . PRO A 1 264 ? -18.937 5.998 61.793 1.00 85.56 264 PRO A O 1
ATOM 2224 N N . TRP A 1 265 ? -18.117 7.998 61.180 1.00 89.56 265 TRP A N 1
ATOM 2225 C CA . TRP A 1 265 ? -17.677 7.612 59.846 1.00 89.56 265 TRP A CA 1
ATOM 2226 C C . TRP A 1 265 ? -16.253 7.070 59.875 1.00 89.56 265 TRP A C 1
ATOM 2228 O O . TRP A 1 265 ? -15.365 7.530 60.598 1.00 89.56 265 TRP A O 1
ATOM 2238 N N . HIS A 1 266 ? -16.013 6.089 59.018 1.00 89.06 266 HIS A N 1
ATOM 2239 C CA . HIS A 1 266 ? -14.684 5.566 58.749 1.00 89.06 266 HIS A CA 1
ATOM 2240 C C . HIS A 1 266 ? -14.329 5.861 57.301 1.00 89.06 266 HIS A C 1
ATOM 2242 O O . HIS A 1 266 ? -15.116 5.599 56.389 1.00 89.06 266 HIS A O 1
ATOM 2248 N N . VAL A 1 267 ? -13.137 6.421 57.102 1.00 91.44 267 VAL A N 1
ATOM 2249 C CA . VAL A 1 267 ? -12.649 6.860 55.795 1.00 91.44 267 VAL A CA 1
ATOM 2250 C C . VAL A 1 267 ? -11.328 6.172 55.501 1.00 91.44 267 VAL A C 1
ATOM 2252 O O . VAL A 1 267 ? -10.388 6.252 56.292 1.00 91.44 267 VAL A O 1
ATOM 2255 N N . ILE A 1 268 ? -11.246 5.517 54.347 1.00 90.44 268 ILE A N 1
ATOM 2256 C CA . ILE A 1 268 ? -10.014 4.928 53.825 1.00 90.44 268 ILE A CA 1
ATOM 2257 C C . ILE A 1 268 ? -9.708 5.597 52.487 1.00 90.44 268 ILE A C 1
ATOM 2259 O O . ILE A 1 268 ? -10.541 5.612 51.582 1.00 90.44 268 ILE A O 1
ATOM 2263 N N . VAL A 1 269 ? -8.498 6.145 52.369 1.00 89.88 269 VAL A N 1
ATOM 2264 C CA . VAL A 1 269 ? -7.996 6.775 51.144 1.00 89.88 269 VAL A CA 1
ATOM 2265 C C . VAL A 1 269 ? -6.692 6.106 50.749 1.00 89.88 269 VAL A C 1
ATOM 2267 O O . VAL A 1 269 ? -5.774 5.992 51.560 1.00 89.88 269 VAL A O 1
ATOM 2270 N N . GLY A 1 270 ? -6.575 5.688 49.493 1.00 86.88 270 GLY A N 1
ATOM 2271 C CA . GLY A 1 270 ? -5.346 5.075 49.005 1.00 86.88 270 GLY A CA 1
ATOM 2272 C C . GLY A 1 270 ? -5.365 4.819 47.507 1.00 86.88 270 GLY A C 1
ATOM 2273 O O . GLY A 1 270 ? -6.410 4.845 46.868 1.00 86.88 270 GLY A O 1
ATOM 2274 N N . LYS A 1 271 ? -4.191 4.560 46.928 1.00 84.38 271 LYS A N 1
ATOM 2275 C CA . LYS A 1 271 ? -4.077 4.201 45.502 1.00 84.38 271 LYS A CA 1
ATOM 2276 C C . LYS A 1 271 ? -4.531 2.767 45.222 1.00 84.38 271 LYS A C 1
ATOM 2278 O O . LYS A 1 271 ? -5.050 2.483 44.152 1.00 84.38 271 LYS A O 1
ATOM 2283 N N . SER A 1 272 ? -4.307 1.866 46.177 1.00 81.44 272 SER A N 1
ATOM 2284 C CA . SER A 1 272 ? -4.671 0.454 46.080 1.00 81.44 272 SER A CA 1
ATOM 2285 C C . SER A 1 272 ? -4.882 -0.107 47.481 1.00 81.44 272 SER A C 1
ATOM 2287 O O . SER A 1 272 ? -3.956 -0.093 48.290 1.00 81.44 272 SER A O 1
ATOM 2289 N N . PHE A 1 273 ? -6.085 -0.596 47.764 1.00 82.38 273 PHE A N 1
ATOM 2290 C CA . PHE A 1 273 ? -6.419 -1.306 48.996 1.00 82.38 273 PHE A CA 1
ATOM 2291 C C . PHE A 1 273 ? -7.554 -2.297 48.730 1.00 82.38 273 PHE A C 1
ATOM 2293 O O . PHE A 1 273 ? -8.318 -2.140 47.781 1.00 82.38 273 PHE A O 1
ATOM 2300 N N . SER A 1 274 ? -7.649 -3.319 49.574 1.00 74.56 274 SER A N 1
ATOM 2301 C CA . SER A 1 274 ? -8.766 -4.262 49.601 1.00 74.56 274 SER A CA 1
ATOM 2302 C C . SER A 1 274 ? -9.287 -4.323 51.031 1.00 74.56 274 SER A C 1
ATOM 2304 O O . SER A 1 274 ? -8.493 -4.389 51.971 1.00 74.56 274 SER A O 1
ATOM 2306 N N . SER A 1 275 ? -10.602 -4.241 51.206 1.00 77.50 275 SER A N 1
ATOM 2307 C CA . SER A 1 275 ? -11.235 -4.142 52.521 1.00 77.50 275 SER A CA 1
ATOM 2308 C C . SER A 1 275 ? -12.548 -4.912 52.552 1.00 77.50 275 SER A C 1
ATOM 2310 O O . SER A 1 275 ? -13.387 -4.738 51.672 1.00 77.50 275 SER A O 1
ATOM 2312 N N . SER A 1 276 ? -12.743 -5.705 53.603 1.00 81.75 276 SER A N 1
ATOM 2313 C CA . SER A 1 276 ? -14.015 -6.352 53.925 1.00 81.75 276 SER A CA 1
ATOM 2314 C C . SER A 1 276 ? -14.528 -5.753 55.227 1.00 81.75 276 SER A C 1
ATOM 2316 O O . SER A 1 276 ? -13.989 -6.048 56.293 1.00 81.75 276 SER A O 1
ATOM 2318 N N . VAL A 1 277 ? -15.531 -4.880 55.141 1.00 81.38 277 VAL A N 1
ATOM 2319 C CA . VAL A 1 277 ? -16.050 -4.116 56.283 1.00 81.38 277 VAL A CA 1
ATOM 2320 C C . VAL A 1 277 ? -17.532 -4.395 56.485 1.00 81.38 277 VAL A C 1
ATOM 2322 O O . VAL A 1 277 ? -18.291 -4.499 55.526 1.00 81.38 277 VAL A O 1
ATOM 2325 N N . SER A 1 278 ? -17.940 -4.525 57.746 1.00 81.12 278 SER A N 1
ATOM 2326 C CA . SER A 1 278 ? -19.356 -4.540 58.112 1.00 81.12 278 SER A CA 1
ATOM 2327 C C . SER A 1 278 ? -19.823 -3.099 58.267 1.00 81.12 278 SER A C 1
ATOM 2329 O O . SER A 1 278 ? -19.196 -2.330 58.992 1.00 81.12 278 SER A O 1
ATOM 2331 N N . HIS A 1 279 ? -20.894 -2.734 57.574 1.00 82.44 279 HIS A N 1
ATOM 2332 C CA . HIS A 1 279 ? -21.421 -1.375 57.558 1.00 82.44 279 HIS A CA 1
ATOM 2333 C C . HIS A 1 279 ? -22.933 -1.380 57.764 1.00 82.44 279 HIS A C 1
ATOM 2335 O O . HIS A 1 279 ? -23.616 -2.374 57.505 1.00 82.44 279 HIS A O 1
ATOM 2341 N N . GLU A 1 280 ? -23.467 -0.254 58.217 1.00 79.75 280 GLU A N 1
ATOM 2342 C CA . GLU A 1 280 ? -24.907 -0.073 58.328 1.00 79.75 280 GLU A CA 1
ATOM 2343 C C . GLU A 1 280 ? -25.565 -0.030 56.939 1.00 79.75 280 GLU A C 1
ATOM 2345 O O . GLU A 1 280 ? -24.948 0.324 55.922 1.00 79.75 280 GLU A O 1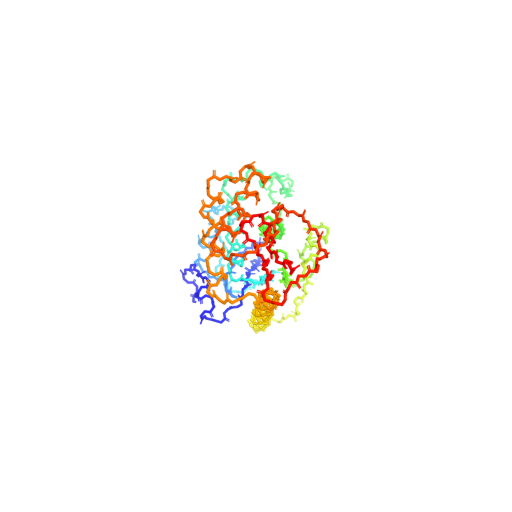
ATOM 2350 N N . LYS A 1 281 ? -26.846 -0.399 56.886 1.00 69.88 281 LYS A N 1
ATOM 2351 C CA . LYS A 1 281 ? -27.658 -0.266 55.680 1.00 69.88 281 LYS A CA 1
ATOM 2352 C C . LYS A 1 281 ? -27.753 1.222 55.323 1.00 69.88 281 LYS A C 1
ATOM 2354 O O . LYS A 1 281 ? -28.144 2.021 56.163 1.00 69.88 281 LYS A O 1
ATOM 2359 N N . HIS A 1 282 ? -27.411 1.576 54.087 1.00 73.94 282 HIS A N 1
ATOM 2360 C CA . HIS A 1 282 ? -27.364 2.962 53.604 1.00 73.94 282 HIS A CA 1
ATOM 2361 C C . HIS A 1 282 ? -26.242 3.840 54.172 1.00 73.94 282 HIS A C 1
ATOM 2363 O O . HIS A 1 282 ? -26.359 5.060 54.156 1.00 73.94 282 HIS A O 1
ATOM 2369 N N . GLY A 1 283 ? -25.149 3.234 54.642 1.00 78.56 283 GLY A N 1
ATOM 2370 C CA . GLY A 1 283 ? -23.987 3.942 55.182 1.00 78.56 283 GLY A CA 1
ATOM 2371 C C . GLY A 1 283 ? -22.682 3.650 54.449 1.00 78.56 283 GLY A C 1
ATOM 2372 O O . GLY A 1 283 ? -21.643 3.797 55.068 1.00 78.56 283 GLY A O 1
ATOM 2373 N N . PHE A 1 284 ? -22.702 3.177 53.198 1.00 84.50 284 PHE A N 1
ATOM 2374 C CA . PHE A 1 284 ? -21.499 2.770 52.456 1.00 84.50 284 PHE A CA 1
ATOM 2375 C C . PHE A 1 284 ? -21.393 3.467 51.098 1.00 84.50 284 PHE A C 1
ATOM 2377 O O . PHE A 1 284 ? -22.341 3.435 50.307 1.00 84.50 284 PHE A O 1
ATOM 2384 N N . ILE A 1 285 ? -20.224 4.050 50.820 1.00 86.75 285 ILE A N 1
ATOM 2385 C CA . ILE A 1 285 ? -19.875 4.680 49.544 1.00 86.75 285 ILE A CA 1
ATOM 2386 C C . ILE A 1 285 ? -18.445 4.313 49.168 1.00 86.75 285 ILE A C 1
ATOM 2388 O O . ILE A 1 285 ? -17.521 4.404 49.974 1.00 86.75 285 ILE A O 1
ATOM 2392 N N . TYR A 1 286 ? -18.262 3.987 47.895 1.00 86.12 286 TYR A N 1
ATOM 2393 C CA . TYR A 1 286 ? -16.958 3.757 47.302 1.00 86.12 286 TYR A CA 1
ATOM 2394 C C . TYR A 1 286 ? -16.876 4.452 45.945 1.00 86.12 286 TYR A C 1
ATOM 2396 O O . TYR A 1 286 ? -17.736 4.232 45.092 1.00 86.12 286 TYR A O 1
ATOM 2404 N N . PHE A 1 287 ? -15.866 5.295 45.738 1.00 85.19 287 PHE A N 1
ATOM 2405 C CA . PHE A 1 287 ? -15.609 5.931 44.444 1.00 85.19 287 PHE A CA 1
ATOM 2406 C C . PHE A 1 287 ? -14.131 6.286 44.271 1.00 85.19 287 PHE A C 1
ATOM 2408 O O . PHE A 1 287 ? -13.335 6.241 45.209 1.00 85.19 287 PHE A O 1
ATOM 2415 N N . TYR A 1 288 ? -13.772 6.668 43.049 1.00 82.62 288 TYR A N 1
ATOM 2416 C CA . TYR A 1 288 ? -12.438 7.139 42.699 1.00 82.62 288 TYR A CA 1
ATOM 2417 C C . TYR A 1 288 ? -12.445 8.636 42.387 1.00 82.62 288 TYR A C 1
ATOM 2419 O O . TYR A 1 288 ? -13.351 9.132 41.719 1.00 82.62 288 TYR A O 1
ATOM 2427 N N . ILE A 1 289 ? -11.402 9.340 42.830 1.00 83.00 289 ILE A N 1
ATOM 2428 C CA . ILE A 1 289 ? -11.026 10.663 42.313 1.00 83.00 289 ILE A CA 1
ATOM 2429 C C . ILE A 1 289 ? -9.580 10.558 41.824 1.00 83.00 289 ILE A C 1
ATOM 2431 O O . ILE A 1 289 ? -8.673 10.216 42.590 1.00 83.00 289 ILE A O 1
ATOM 2435 N N . ASP A 1 290 ? -9.364 10.840 40.539 1.00 83.50 290 ASP A N 1
ATOM 2436 C CA . ASP A 1 290 ? -8.105 10.590 39.829 1.00 83.50 290 ASP A CA 1
ATOM 2437 C C . ASP A 1 290 ? -7.599 9.144 40.052 1.00 83.50 290 ASP A C 1
ATOM 2439 O O . ASP A 1 290 ? -8.306 8.177 39.784 1.00 83.50 290 ASP A O 1
ATOM 2443 N N . ASN A 1 291 ? -6.380 8.985 40.581 1.00 82.38 291 ASN A N 1
ATOM 2444 C CA . ASN A 1 291 ? -5.749 7.693 40.875 1.00 82.38 291 ASN A CA 1
ATOM 2445 C C . ASN A 1 291 ? -5.907 7.261 42.347 1.00 82.38 291 ASN A C 1
ATOM 2447 O O . ASN A 1 291 ? -5.113 6.454 42.836 1.00 82.38 291 ASN A O 1
ATOM 2451 N N . PHE A 1 292 ? -6.859 7.835 43.085 1.00 84.75 292 PHE A N 1
ATOM 2452 C CA . PHE A 1 292 ? -7.100 7.518 44.492 1.00 84.75 292 PHE A CA 1
ATOM 2453 C C . PHE A 1 292 ? -8.502 6.945 44.677 1.00 84.75 292 PHE A C 1
ATOM 2455 O O . PHE A 1 292 ? -9.490 7.549 44.263 1.00 84.75 292 PHE A O 1
ATOM 2462 N N . ALA A 1 293 ? -8.572 5.785 45.323 1.00 87.12 293 ALA A N 1
ATOM 2463 C CA . ALA A 1 293 ? -9.807 5.198 45.809 1.00 87.12 293 ALA A CA 1
ATOM 2464 C C . ALA A 1 293 ? -10.174 5.824 47.160 1.00 87.12 293 ALA A C 1
ATOM 2466 O O . ALA A 1 293 ? -9.312 5.991 48.032 1.00 87.12 293 ALA A O 1
ATOM 2467 N N . PHE A 1 294 ? -11.457 6.127 47.329 1.00 87.50 294 PHE A N 1
ATOM 2468 C CA . PHE A 1 294 ? -12.054 6.611 48.564 1.00 87.50 294 PHE A CA 1
ATOM 2469 C C . PHE A 1 294 ? -13.163 5.654 48.978 1.00 87.50 294 PHE A C 1
ATOM 2471 O O . PHE A 1 294 ? -14.085 5.375 48.211 1.00 87.50 294 PHE A O 1
ATOM 2478 N N . LEU A 1 295 ? -13.060 5.151 50.200 1.00 89.19 295 LEU A N 1
ATOM 2479 C CA . LEU A 1 295 ? -14.064 4.306 50.820 1.00 89.19 295 LEU A CA 1
ATOM 2480 C C . LEU A 1 295 ? -14.572 4.998 52.080 1.00 89.19 295 LEU A C 1
ATOM 2482 O O . LEU A 1 295 ? -13.786 5.302 52.979 1.00 89.19 295 LEU A O 1
ATOM 2486 N N . PHE A 1 296 ? -15.882 5.191 52.147 1.00 88.31 296 PHE A N 1
ATOM 2487 C CA . PHE A 1 296 ? -16.588 5.743 53.293 1.00 88.31 296 PHE A CA 1
ATOM 2488 C C . PHE A 1 296 ? -17.576 4.701 53.795 1.00 88.31 296 PHE A C 1
ATOM 2490 O O . PHE A 1 296 ? -18.379 4.184 53.013 1.00 88.31 296 PHE A O 1
ATOM 2497 N N . PHE A 1 297 ? -17.541 4.395 55.089 1.00 88.31 297 PHE A N 1
ATOM 2498 C CA . PHE A 1 297 ? -18.556 3.538 55.688 1.00 88.31 297 PHE A CA 1
ATOM 2499 C C . PHE A 1 297 ? -18.924 3.958 57.112 1.00 88.31 297 PHE A C 1
ATOM 2501 O O . PHE A 1 297 ? -18.074 4.419 57.875 1.00 88.31 297 PHE A O 1
ATOM 2508 N N . ARG A 1 298 ? -20.195 3.765 57.475 1.00 86.00 298 ARG A N 1
ATOM 2509 C CA . ARG A 1 298 ? -20.731 3.981 58.822 1.00 86.00 298 ARG A CA 1
ATOM 2510 C C . ARG A 1 298 ? -20.933 2.654 59.541 1.00 86.00 298 ARG A C 1
ATOM 2512 O O . ARG A 1 298 ? -21.429 1.686 58.958 1.00 86.00 298 ARG A O 1
ATOM 2519 N N . THR A 1 299 ? -20.569 2.627 60.815 1.00 80.56 299 THR A N 1
ATOM 2520 C CA . THR A 1 299 ? -20.852 1.522 61.740 1.00 80.56 299 THR A CA 1
ATOM 2521 C C . THR A 1 299 ? -21.886 1.982 62.763 1.00 80.56 299 THR A C 1
ATOM 2523 O O . THR A 1 299 ? -21.780 3.112 63.238 1.00 80.56 299 THR A O 1
ATOM 2526 N N . ALA A 1 300 ? -22.863 1.124 63.068 1.00 66.19 300 ALA A N 1
ATOM 2527 C CA . ALA A 1 300 ? -23.861 1.366 64.114 1.00 66.19 300 ALA A CA 1
ATOM 2528 C C . ALA A 1 300 ? -23.254 1.289 65.523 1.00 66.19 300 ALA A C 1
ATOM 2530 O O . ALA A 1 300 ? -22.269 0.530 65.692 1.00 66.19 300 ALA A O 1
#